Protein AF-A0ABD3R6E8-F1 (afdb_monomer_lite)

pLDDT: mean 78.63, std 17.3, range [40.38, 97.81]

InterPro domains:
  IPR001660 Sterile alpha motif domain [PF07647] (10-67)
  IPR001660 Sterile alpha motif domain [PS50105] (9-63)
  IPR001660 Sterile alpha motif domain [SM00454] (6-72)
  IPR013761 Sterile alpha motif/pointed domain superfamily [G3DSA:1.10.150.50] (10-67)
  IPR013761 Sterile alpha motif/pointed domain superfamily [SSF47769] (4-67)

Radius of gyration: 35.67 Å; chains: 1; bounding box: 71×30×105 Å

Organism: NCBI:txid382380

Sequence (210 aa):
MGFKDFNEYSAEEISLWLIAQGLGEQSSKFLAEGVDGDFLLTLSADDLKNDLGLTSLQAKKLMKNIEFSKTIGASDEKGKEVDKLMREVNELEEKVQVLQHAVKAKDREIAELRNKISGMQVTETRSPAPPQPVPHSPAHAPKPAPTPAPAPMGRRVVGGAARGAAGGAVKGAIVGAILPGMDAADGAAAGAAVGAFGGGVGGLRGGRRR

Structure (mmCIF, N/CA/C/O backbone):
data_AF-A0ABD3R6E8-F1
#
_entry.id   AF-A0ABD3R6E8-F1
#
loop_
_atom_site.group_PDB
_atom_site.id
_atom_site.type_symbol
_atom_site.label_atom_id
_atom_site.label_alt_id
_atom_site.label_comp_id
_atom_site.label_asym_id
_atom_site.label_entity_id
_atom_site.label_seq_id
_atom_site.pdbx_PDB_ins_code
_atom_site.Cartn_x
_atom_site.Cartn_y
_atom_site.Cartn_z
_atom_site.occupancy
_atom_site.B_iso_or_equiv
_atom_site.auth_seq_id
_atom_site.auth_comp_id
_atom_site.auth_asym_id
_atom_site.auth_atom_id
_atom_site.pdbx_PDB_model_num
ATOM 1 N N . MET A 1 1 ? -13.760 6.597 -11.698 1.00 45.75 1 MET A N 1
ATOM 2 C CA . MET A 1 1 ? -12.918 5.515 -12.248 1.00 45.75 1 MET A CA 1
ATOM 3 C C . MET A 1 1 ? -11.940 5.143 -11.157 1.00 45.75 1 MET A C 1
ATOM 5 O O . MET A 1 1 ? -11.299 6.052 -10.648 1.00 45.75 1 MET A O 1
ATOM 9 N N . GLY A 1 2 ? -11.928 3.884 -10.716 1.00 69.06 2 GLY A N 1
ATOM 10 C CA . GLY A 1 2 ? -10.919 3.428 -9.757 1.00 69.06 2 GLY A CA 1
ATOM 11 C C . GLY A 1 2 ? -9.539 3.483 -10.403 1.00 69.06 2 GLY A C 1
ATOM 12 O O . GLY A 1 2 ? -9.431 3.264 -11.612 1.00 69.06 2 GLY A O 1
ATOM 13 N N . PHE A 1 3 ? -8.514 3.824 -9.626 1.00 77.00 3 PHE A N 1
ATOM 14 C CA . PHE A 1 3 ? -7.142 3.657 -10.083 1.00 77.00 3 PHE A CA 1
ATOM 15 C C . PHE A 1 3 ? -6.853 2.161 -10.149 1.00 77.00 3 PHE A C 1
ATOM 17 O O . PHE A 1 3 ? -7.178 1.420 -9.226 1.00 77.00 3 PHE A O 1
ATOM 24 N N . LYS A 1 4 ? -6.325 1.734 -11.290 1.00 87.38 4 LYS A N 1
ATOM 25 C CA . LYS A 1 4 ? -5.884 0.366 -11.514 1.00 87.38 4 LYS A CA 1
ATOM 26 C C . LYS A 1 4 ? -4.611 0.139 -10.698 1.00 87.38 4 LYS A C 1
ATOM 28 O O . LYS A 1 4 ? -3.770 1.041 -10.640 1.00 87.38 4 LYS A O 1
ATOM 33 N N . ASP A 1 5 ? -4.471 -1.020 -10.067 1.00 87.25 5 ASP A N 1
ATOM 34 C CA . ASP A 1 5 ? -3.242 -1.333 -9.340 1.00 87.25 5 ASP A CA 1
ATOM 35 C C . ASP A 1 5 ? -2.095 -1.582 -10.320 1.00 87.25 5 ASP A C 1
ATOM 37 O O . ASP A 1 5 ? -2.290 -2.047 -11.442 1.00 87.25 5 ASP A O 1
ATOM 41 N N . PHE A 1 6 ? -0.873 -1.243 -9.906 1.00 88.00 6 PHE A N 1
ATOM 42 C CA . PHE A 1 6 ? 0.289 -1.247 -10.800 1.00 88.00 6 PHE A CA 1
ATOM 43 C C . PHE A 1 6 ? 0.614 -2.642 -11.369 1.00 88.00 6 PHE A C 1
ATOM 45 O O . PHE A 1 6 ? 1.147 -2.743 -12.468 1.00 88.00 6 PHE A O 1
ATOM 52 N N . ASN A 1 7 ? 0.277 -3.713 -10.644 1.00 92.75 7 ASN A N 1
ATOM 53 C CA . ASN A 1 7 ? 0.426 -5.104 -11.093 1.00 92.75 7 ASN A CA 1
ATOM 54 C C . ASN A 1 7 ? -0.578 -5.497 -12.189 1.00 92.75 7 ASN A C 1
ATOM 56 O O . ASN A 1 7 ? -0.326 -6.437 -12.931 1.00 92.75 7 ASN A O 1
ATOM 60 N N . GLU A 1 8 ? -1.699 -4.791 -12.323 1.00 93.81 8 GLU A N 1
ATOM 61 C CA . GLU A 1 8 ? -2.707 -5.107 -13.335 1.00 93.81 8 GLU A CA 1
ATOM 62 C C . GLU A 1 8 ? -2.394 -4.454 -14.694 1.00 93.81 8 GLU A C 1
ATOM 64 O O . GLU A 1 8 ? -3.113 -4.678 -15.673 1.00 93.81 8 GLU A O 1
ATOM 69 N N . TYR A 1 9 ? -1.369 -3.600 -14.769 1.00 95.94 9 TYR A N 1
ATOM 70 C CA . TYR A 1 9 ? -1.036 -2.860 -15.984 1.00 95.94 9 TYR A CA 1
ATOM 71 C C . TYR A 1 9 ? -0.594 -3.833 -17.079 1.00 95.94 9 TYR A C 1
ATOM 73 O O . TYR A 1 9 ? 0.281 -4.664 -16.879 1.00 95.94 9 TYR A O 1
ATOM 81 N N . SER A 1 10 ? -1.180 -3.711 -18.261 1.00 97.81 10 SER A N 1
ATOM 82 C CA . SER A 1 10 ? -0.743 -4.410 -19.469 1.00 97.81 10 SER A CA 1
ATOM 83 C C . SER A 1 10 ? 0.578 -3.839 -19.995 1.00 97.81 10 SER A C 1
ATOM 85 O O . SER A 1 10 ? 0.968 -2.722 -19.647 1.00 97.81 10 SER A O 1
ATOM 87 N N . ALA A 1 11 ? 1.251 -4.565 -20.892 1.00 97.75 11 ALA A N 1
ATOM 88 C CA . ALA A 1 11 ? 2.491 -4.091 -21.513 1.00 97.75 11 ALA A CA 1
ATOM 89 C C . ALA A 1 11 ? 2.323 -2.745 -22.253 1.00 97.75 11 ALA A C 1
ATOM 91 O O . ALA A 1 11 ? 3.212 -1.891 -22.226 1.00 97.75 11 ALA A O 1
ATOM 92 N N . GLU A 1 12 ? 1.156 -2.505 -22.860 1.00 97.75 12 GLU A N 1
ATOM 93 C CA . GLU A 1 12 ? 0.825 -1.227 -23.504 1.00 97.75 12 GLU A CA 1
ATOM 94 C C . GLU A 1 12 ? 0.711 -0.088 -22.481 1.00 97.75 12 GLU A C 1
ATOM 96 O O . GLU A 1 12 ? 1.298 0.981 -22.675 1.00 97.75 12 GLU A O 1
ATOM 101 N N . GLU A 1 13 ? 0.023 -0.327 -21.360 1.00 97.25 13 GLU A N 1
ATOM 102 C CA . GLU A 1 13 ? -0.111 0.637 -20.259 1.00 97.25 13 GLU A CA 1
ATOM 103 C C . GLU A 1 13 ? 1.247 0.941 -19.609 1.00 97.25 13 GLU A C 1
ATOM 105 O O . GLU A 1 13 ? 1.539 2.102 -19.311 1.00 97.25 13 GLU A O 1
ATOM 110 N N . ILE A 1 14 ? 2.111 -0.069 -19.455 1.00 96.94 14 ILE A N 1
ATOM 111 C CA . ILE A 1 14 ? 3.495 0.114 -19.003 1.00 96.94 14 ILE A CA 1
ATOM 112 C C . ILE A 1 14 ? 4.292 0.959 -19.995 1.00 96.94 14 ILE A C 1
ATOM 114 O O . ILE A 1 14 ? 5.007 1.870 -19.571 1.00 96.94 14 ILE A O 1
ATOM 118 N N . SER A 1 15 ? 4.143 0.735 -21.303 1.00 96.94 15 SER A N 1
ATOM 119 C CA . SER A 1 15 ? 4.818 1.554 -22.316 1.00 96.94 15 SER A CA 1
ATOM 120 C C . SER A 1 15 ? 4.403 3.028 -22.218 1.00 96.94 15 SER A C 1
ATOM 122 O O . SER A 1 15 ? 5.260 3.917 -22.195 1.00 96.94 15 SER A O 1
ATOM 124 N N . LEU A 1 16 ? 3.103 3.296 -22.052 1.00 97.12 16 LEU A N 1
ATOM 125 C CA . LEU A 1 16 ? 2.565 4.647 -21.919 1.00 97.12 16 LEU A CA 1
ATOM 126 C C . LEU A 1 16 ? 3.043 5.307 -20.621 1.00 97.12 16 LEU A C 1
ATOM 128 O O . LEU A 1 16 ? 3.432 6.478 -20.611 1.00 97.12 16 LEU A O 1
ATOM 132 N N . TRP A 1 17 ? 3.071 4.543 -19.530 1.00 95.69 17 TRP A N 1
ATOM 133 C CA . TRP A 1 17 ? 3.604 5.001 -18.256 1.00 95.69 17 TRP A CA 1
ATOM 134 C C . TRP A 1 17 ? 5.100 5.342 -18.355 1.00 95.69 17 TRP A C 1
ATOM 136 O O . TRP A 1 17 ? 5.509 6.408 -17.893 1.00 95.69 17 TRP A O 1
ATOM 146 N N . LEU A 1 18 ? 5.915 4.522 -19.026 1.00 96.38 18 LEU A N 1
ATOM 147 C CA . LEU A 1 18 ? 7.338 4.802 -19.265 1.00 96.38 18 LEU A CA 1
ATOM 148 C C . LEU A 1 18 ? 7.552 6.079 -20.084 1.00 96.38 18 LEU A C 1
ATOM 150 O O . LEU A 1 18 ? 8.427 6.883 -19.745 1.00 96.38 18 LEU A O 1
ATOM 154 N N . ILE A 1 19 ? 6.735 6.305 -21.117 1.00 96.75 19 ILE A N 1
ATOM 155 C CA . ILE A 1 19 ? 6.758 7.546 -21.904 1.00 96.75 19 ILE A CA 1
ATOM 156 C C . ILE A 1 19 ? 6.513 8.753 -20.989 1.00 96.75 19 ILE A C 1
ATOM 158 O O . ILE A 1 19 ? 7.293 9.707 -21.018 1.00 96.75 19 ILE A O 1
ATOM 162 N N . ALA A 1 20 ? 5.509 8.686 -20.110 1.00 95.62 20 ALA A N 1
ATOM 163 C CA . ALA A 1 20 ? 5.216 9.752 -19.149 1.00 95.62 20 ALA A CA 1
ATOM 164 C C . ALA A 1 20 ? 6.362 9.999 -18.144 1.00 95.62 20 ALA A C 1
ATOM 166 O O . ALA A 1 20 ? 6.554 11.125 -17.687 1.00 95.62 20 ALA A O 1
ATOM 167 N N . GLN A 1 21 ? 7.168 8.979 -17.830 1.00 93.19 21 GLN A N 1
ATOM 168 C CA . GLN A 1 21 ? 8.352 9.109 -16.967 1.00 93.19 21 GLN A CA 1
ATOM 169 C C . GLN A 1 21 ? 9.603 9.651 -17.687 1.00 93.19 21 GLN A C 1
ATOM 171 O O . GLN A 1 21 ? 10.660 9.810 -17.055 1.00 93.19 21 GLN A O 1
ATOM 176 N N . GLY A 1 22 ? 9.508 9.946 -18.987 1.00 95.50 22 GLY A N 1
ATOM 177 C CA . GLY A 1 22 ? 10.634 10.367 -19.821 1.00 95.50 22 GLY A CA 1
ATOM 178 C C . GLY A 1 22 ? 11.568 9.216 -20.210 1.00 95.50 22 GLY A C 1
ATOM 179 O O . GLY A 1 22 ? 12.759 9.442 -20.403 1.00 95.50 22 GLY A O 1
ATOM 180 N N . LEU A 1 23 ? 11.047 7.986 -20.275 1.00 96.06 23 LEU A N 1
ATOM 181 C CA . LEU A 1 23 ? 11.745 6.764 -20.708 1.00 96.06 23 LEU A CA 1
ATOM 182 C C . LEU A 1 23 ? 11.143 6.213 -22.015 1.00 96.06 23 LEU A C 1
ATOM 184 O O . LEU A 1 23 ? 11.059 5.004 -22.228 1.00 96.06 23 LEU A O 1
ATOM 188 N N . GLY A 1 24 ? 10.672 7.110 -22.886 1.00 95.00 24 GLY A N 1
ATOM 189 C CA . GLY A 1 24 ? 9.962 6.738 -24.111 1.00 95.00 24 GLY A CA 1
ATOM 190 C C . GLY A 1 24 ? 10.810 5.938 -25.101 1.00 95.00 24 GLY A C 1
ATOM 191 O O . GLY A 1 24 ? 10.287 5.037 -25.746 1.00 95.00 24 GLY A O 1
ATOM 192 N N . GLU A 1 25 ? 12.119 6.185 -25.178 1.00 95.56 25 GLU A N 1
ATOM 193 C CA . GLU A 1 25 ? 13.023 5.456 -26.086 1.00 95.56 25 GLU A CA 1
ATOM 194 C C . GLU A 1 25 ? 13.117 3.961 -25.748 1.00 95.56 25 GLU A C 1
ATOM 196 O O . GLU A 1 25 ? 13.294 3.125 -26.630 1.00 95.56 25 GLU A O 1
ATOM 201 N N . GLN A 1 26 ? 12.978 3.619 -24.467 1.00 94.94 26 GLN A N 1
ATOM 202 C CA . GLN A 1 26 ? 13.060 2.252 -23.962 1.00 94.94 26 GLN A CA 1
ATOM 203 C C . GLN A 1 26 ? 11.689 1.560 -23.975 1.00 94.94 26 GLN A C 1
ATOM 205 O O . GLN A 1 26 ? 11.630 0.334 -23.917 1.00 94.94 26 GLN A O 1
ATOM 210 N N . SER A 1 27 ? 10.590 2.316 -24.102 1.00 95.69 27 SER A N 1
ATOM 211 C CA . SER A 1 27 ? 9.218 1.786 -24.056 1.00 95.69 27 SER A CA 1
ATOM 212 C C . SER A 1 27 ? 8.952 0.707 -25.114 1.00 95.69 27 SER A C 1
ATOM 214 O O . SER A 1 27 ? 8.366 -0.324 -24.793 1.00 95.69 27 SER A O 1
ATOM 216 N N . SER A 1 28 ? 9.472 0.871 -26.337 1.00 96.06 28 SER A N 1
ATOM 217 C CA . SER A 1 28 ? 9.343 -0.123 -27.412 1.00 96.06 28 SER A CA 1
ATOM 218 C C . SER A 1 28 ? 9.976 -1.464 -27.051 1.00 96.06 28 SER A C 1
ATOM 220 O O . SER A 1 28 ? 9.473 -2.507 -27.457 1.00 96.06 28 SER A O 1
ATOM 222 N N . LYS A 1 29 ? 11.069 -1.451 -26.278 1.00 96.38 29 LYS A N 1
ATOM 223 C CA . LYS A 1 29 ? 11.748 -2.673 -25.844 1.00 96.38 29 LYS A CA 1
ATOM 224 C C . LYS A 1 29 ? 10.955 -3.395 -24.757 1.00 96.38 29 LYS A C 1
ATOM 226 O O . LYS A 1 29 ? 10.824 -4.606 -24.822 1.00 96.38 29 LYS A O 1
ATOM 231 N N . PHE A 1 30 ? 10.356 -2.658 -23.822 1.00 96.88 30 PHE A N 1
ATOM 232 C CA . PHE A 1 30 ? 9.452 -3.237 -22.818 1.00 96.88 30 PHE A CA 1
ATOM 233 C C . PHE A 1 30 ? 8.230 -3.864 -23.479 1.00 96.88 30 PHE A C 1
ATOM 235 O O . PHE A 1 30 ? 7.832 -4.961 -23.111 1.00 96.88 30 PHE A O 1
ATOM 242 N N . LEU A 1 31 ? 7.672 -3.196 -24.490 1.00 96.88 31 LEU A N 1
ATOM 243 C CA . LEU A 1 31 ? 6.540 -3.723 -25.240 1.00 96.88 31 LEU A CA 1
ATOM 244 C C . LEU A 1 31 ? 6.916 -4.981 -26.040 1.00 96.88 31 LEU A C 1
ATOM 246 O O . LEU A 1 31 ? 6.158 -5.944 -26.043 1.00 96.88 31 LEU A O 1
ATOM 250 N N . ALA A 1 32 ? 8.088 -4.989 -26.687 1.00 97.00 32 ALA A N 1
ATOM 251 C CA . ALA A 1 32 ? 8.576 -6.136 -27.457 1.00 97.00 32 ALA A CA 1
ATOM 252 C C . ALA A 1 32 ? 8.849 -7.370 -26.583 1.00 97.00 32 ALA A C 1
ATOM 254 O O . ALA A 1 32 ? 8.533 -8.484 -26.989 1.00 97.00 32 ALA A O 1
ATOM 255 N N . GLU A 1 33 ? 9.389 -7.162 -25.382 1.00 96.81 33 GLU A N 1
ATOM 256 C CA . GLU A 1 33 ? 9.620 -8.215 -24.384 1.00 96.81 33 GLU A CA 1
ATOM 257 C C . GLU A 1 33 ? 8.341 -8.588 -23.606 1.00 96.81 33 GLU A C 1
ATOM 259 O O . GLU A 1 33 ? 8.372 -9.461 -22.743 1.00 96.81 33 GLU A O 1
ATOM 264 N N . GLY A 1 34 ? 7.206 -7.935 -23.887 1.00 96.56 34 GLY A N 1
ATOM 265 C CA . GLY A 1 34 ? 5.934 -8.212 -23.219 1.00 96.56 34 GLY A CA 1
ATOM 266 C C . GLY A 1 34 ? 5.937 -7.876 -21.726 1.00 96.56 34 GLY A C 1
ATOM 267 O O . GLY A 1 34 ? 5.250 -8.539 -20.955 1.00 96.56 34 GLY A O 1
ATOM 268 N N . VAL A 1 35 ? 6.709 -6.868 -21.310 1.00 97.62 35 VAL A N 1
ATOM 269 C CA . VAL A 1 35 ? 6.838 -6.472 -19.903 1.00 97.62 35 VAL A CA 1
ATOM 270 C C . VAL A 1 35 ? 5.557 -5.793 -19.431 1.00 97.62 35 VAL A C 1
ATOM 272 O O . VAL A 1 35 ? 5.336 -4.606 -19.682 1.00 97.62 35 VAL A O 1
ATOM 275 N N . ASP A 1 36 ? 4.720 -6.555 -18.737 1.00 97.81 36 ASP A N 1
ATOM 276 C CA . ASP A 1 36 ? 3.532 -6.070 -18.047 1.00 97.81 36 ASP A CA 1
ATOM 277 C C . ASP A 1 36 ? 3.849 -5.592 -16.617 1.00 97.81 36 ASP A C 1
ATOM 279 O O . ASP A 1 36 ? 5.001 -5.562 -16.175 1.00 97.81 36 ASP A O 1
ATOM 283 N N . GLY A 1 37 ? 2.818 -5.127 -15.914 1.00 96.06 37 GLY A N 1
ATOM 284 C CA . GLY A 1 37 ? 2.920 -4.569 -14.575 1.00 96.06 37 GLY A CA 1
ATOM 285 C C . GLY A 1 37 ? 3.444 -5.577 -13.566 1.00 96.06 37 GLY A C 1
ATOM 286 O O . GLY A 1 37 ? 4.371 -5.253 -12.830 1.00 96.06 37 GLY A O 1
ATOM 287 N N . ASP A 1 38 ? 2.904 -6.795 -13.553 1.00 96.25 38 ASP A N 1
ATOM 288 C CA . ASP A 1 38 ? 3.345 -7.848 -12.637 1.00 96.25 38 ASP A CA 1
ATOM 289 C C . ASP A 1 38 ? 4.807 -8.231 -12.891 1.00 96.25 38 ASP A C 1
ATOM 291 O O . ASP A 1 38 ? 5.629 -8.201 -11.971 1.00 96.25 38 ASP A O 1
ATOM 295 N N . PHE A 1 39 ? 5.180 -8.459 -14.154 1.00 96.94 39 PHE A N 1
ATOM 296 C CA . PHE A 1 39 ? 6.553 -8.785 -14.512 1.00 96.94 39 PHE A CA 1
ATOM 297 C C . PHE A 1 39 ? 7.511 -7.652 -14.138 1.00 96.94 39 PHE A C 1
ATOM 299 O O . PHE A 1 39 ? 8.535 -7.898 -13.494 1.00 96.94 39 PHE A O 1
ATOM 306 N N . LEU A 1 40 ? 7.144 -6.397 -14.415 1.00 96.44 40 LEU A N 1
ATOM 307 C CA . LEU A 1 40 ? 7.940 -5.223 -14.055 1.00 96.44 40 LEU A CA 1
ATOM 308 C C . LEU A 1 40 ? 8.223 -5.126 -12.549 1.00 96.44 40 LEU A C 1
ATOM 310 O O . LEU A 1 40 ? 9.287 -4.646 -12.156 1.00 96.44 40 LEU A O 1
ATOM 314 N N . LEU A 1 41 ? 7.302 -5.583 -11.694 1.00 94.75 41 LEU A N 1
ATOM 315 C CA . LEU A 1 41 ? 7.503 -5.588 -10.244 1.00 94.75 41 LEU A CA 1
ATOM 316 C C . LEU A 1 41 ? 8.510 -6.635 -9.763 1.00 94.75 41 LEU A C 1
ATOM 318 O O . LEU A 1 41 ? 9.035 -6.478 -8.655 1.00 94.75 41 LEU A O 1
ATOM 322 N N . THR A 1 42 ? 8.754 -7.678 -10.558 1.00 95.69 42 THR A N 1
ATOM 323 C CA . THR A 1 42 ? 9.712 -8.752 -10.250 1.00 95.69 42 THR A CA 1
ATOM 324 C C . THR A 1 42 ? 11.129 -8.450 -10.730 1.00 95.69 42 THR A C 1
ATOM 326 O O . THR A 1 42 ? 12.080 -9.023 -10.198 1.00 95.69 42 THR A O 1
ATOM 329 N N . LEU A 1 43 ? 11.282 -7.528 -11.687 1.00 96.25 43 LEU A N 1
ATOM 330 C CA . LEU A 1 43 ? 12.575 -7.184 -12.268 1.00 96.25 43 LEU A CA 1
ATOM 331 C C . LEU A 1 43 ? 13.494 -6.499 -11.255 1.00 96.25 43 LEU A C 1
ATOM 333 O O . LEU A 1 43 ? 13.128 -5.546 -10.559 1.00 96.25 43 LEU A O 1
ATOM 337 N N . SER A 1 44 ? 14.740 -6.958 -11.217 1.00 96.44 44 SER A N 1
ATOM 338 C CA . SER A 1 44 ? 15.802 -6.320 -10.459 1.00 96.44 44 SER A CA 1
ATOM 339 C C . SER A 1 44 ? 16.417 -5.152 -11.232 1.00 96.44 44 SER A C 1
ATOM 341 O O . SER A 1 44 ? 16.264 -4.987 -12.445 1.00 96.44 44 SER A O 1
ATOM 343 N N . ALA A 1 45 ? 17.195 -4.329 -10.526 1.00 96.12 45 ALA A N 1
ATOM 344 C CA . ALA A 1 45 ? 17.936 -3.244 -11.160 1.00 96.12 45 ALA A CA 1
ATOM 345 C C . ALA A 1 45 ? 18.965 -3.737 -12.190 1.00 96.12 45 ALA A C 1
ATOM 347 O O . ALA A 1 45 ? 19.398 -2.930 -13.011 1.00 96.12 45 ALA A O 1
ATOM 348 N N . ASP A 1 46 ? 19.390 -4.999 -12.128 1.00 97.00 46 ASP A N 1
ATOM 349 C CA . ASP A 1 46 ? 20.354 -5.561 -13.069 1.00 97.00 46 ASP A CA 1
ATOM 350 C C . ASP A 1 46 ? 19.657 -6.134 -14.306 1.00 97.00 46 ASP A C 1
ATOM 352 O O . ASP A 1 46 ? 20.138 -5.879 -15.406 1.00 97.00 46 ASP A O 1
ATOM 356 N N . ASP A 1 47 ? 18.476 -6.738 -14.165 1.00 97.06 47 ASP A N 1
ATOM 357 C CA . ASP A 1 47 ? 17.646 -7.182 -15.303 1.00 97.06 47 ASP A CA 1
ATOM 358 C C . A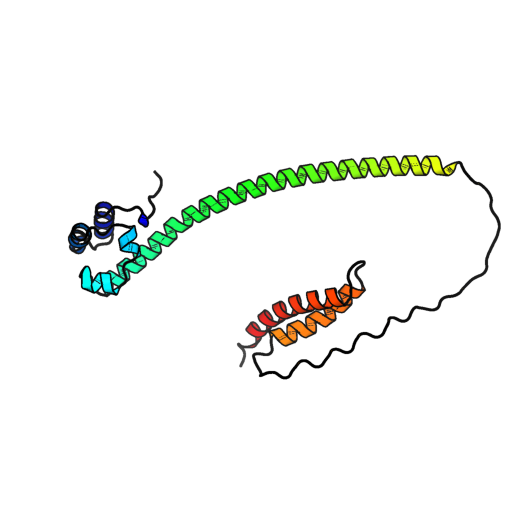SP A 1 47 ? 17.234 -5.980 -16.170 1.00 97.06 47 ASP A C 1
ATOM 360 O O . ASP A 1 47 ? 17.381 -5.970 -17.393 1.00 97.06 47 ASP A O 1
ATOM 364 N N . LEU A 1 48 ? 16.845 -4.874 -15.522 1.00 96.69 48 LEU A N 1
ATOM 365 C CA . LEU A 1 48 ? 16.545 -3.613 -16.208 1.00 96.69 48 LEU A CA 1
ATOM 366 C C . LEU A 1 48 ? 17.728 -3.101 -17.049 1.00 96.69 48 LEU A C 1
ATOM 368 O O . LEU A 1 4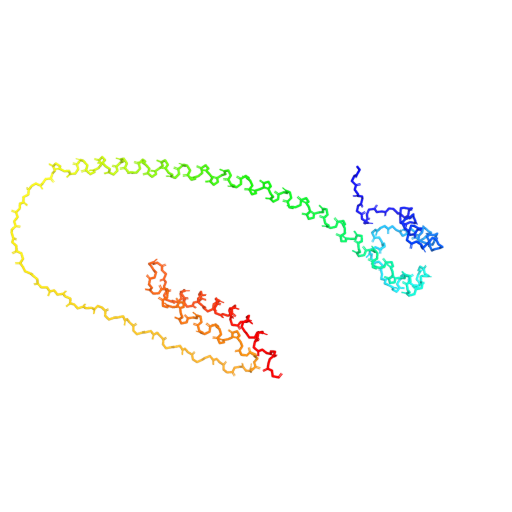8 ? 17.530 -2.504 -18.109 1.00 96.69 48 LEU A O 1
ATOM 372 N N . LYS A 1 49 ? 18.966 -3.304 -16.588 1.00 97.00 49 LYS A N 1
ATOM 373 C CA . LYS A 1 49 ? 20.162 -2.847 -17.309 1.00 97.00 49 LYS A CA 1
ATOM 374 C C . LYS A 1 49 ? 20.566 -3.818 -18.407 1.00 97.00 49 LYS A C 1
ATOM 376 O O . LYS A 1 49 ? 20.788 -3.391 -19.536 1.00 97.00 49 LYS A O 1
ATOM 381 N N . ASN A 1 50 ? 20.696 -5.092 -18.058 1.00 96.56 50 ASN A N 1
ATOM 382 C CA . ASN A 1 50 ? 21.281 -6.111 -18.917 1.00 96.56 50 ASN A CA 1
ATOM 383 C C . ASN A 1 50 ? 20.299 -6.517 -20.014 1.00 96.56 50 ASN A C 1
ATOM 385 O O . ASN A 1 50 ? 20.660 -6.514 -21.191 1.00 96.56 50 ASN A O 1
ATOM 389 N N . ASP A 1 51 ? 19.044 -6.756 -19.643 1.00 95.19 51 ASP A N 1
ATOM 390 C CA . ASP A 1 51 ? 18.049 -7.308 -20.557 1.00 95.19 51 ASP A CA 1
ATOM 391 C C . ASP A 1 51 ? 17.292 -6.185 -21.252 1.00 95.19 51 ASP A C 1
ATOM 393 O O . ASP A 1 51 ? 17.117 -6.205 -22.468 1.00 95.19 51 ASP A O 1
ATOM 397 N N . LEU A 1 52 ? 16.946 -5.123 -20.518 1.00 95.25 52 LEU A N 1
ATOM 398 C CA . LEU A 1 52 ? 16.132 -4.016 -21.034 1.00 95.25 52 LEU A CA 1
ATOM 399 C C . LEU A 1 52 ? 16.948 -2.787 -21.456 1.00 95.25 52 LEU A C 1
ATOM 401 O O . LEU A 1 52 ? 16.409 -1.856 -22.050 1.00 95.25 52 LEU A O 1
ATOM 405 N N . GLY A 1 53 ? 18.273 -2.818 -21.293 1.00 95.00 53 GLY A N 1
ATOM 406 C CA . GLY A 1 53 ? 19.178 -1.795 -21.824 1.00 95.00 53 GLY A CA 1
ATOM 407 C C . GLY A 1 53 ? 19.081 -0.435 -21.130 1.00 95.00 53 GLY A C 1
ATOM 408 O O . GLY A 1 53 ? 19.467 0.575 -21.719 1.00 95.00 53 GLY A O 1
ATOM 409 N N . LEU A 1 54 ? 18.556 -0.371 -19.901 1.00 96.75 54 LEU A N 1
ATOM 410 C CA . LEU A 1 54 ? 18.544 0.874 -19.139 1.00 96.75 54 LEU A CA 1
ATOM 411 C C . LEU A 1 54 ? 19.947 1.223 -18.645 1.00 96.75 54 LEU A C 1
ATOM 413 O O . LEU A 1 54 ? 20.714 0.382 -18.180 1.00 96.75 54 LEU A O 1
ATOM 417 N N . THR A 1 55 ? 20.253 2.517 -18.617 1.00 97.50 55 THR A N 1
ATOM 418 C CA . THR A 1 55 ? 21.405 2.996 -17.848 1.00 97.50 55 THR A CA 1
ATOM 419 C C . THR A 1 55 ? 21.172 2.783 -16.349 1.00 97.50 55 THR A C 1
ATOM 421 O O . THR A 1 55 ? 20.040 2.777 -15.860 1.00 97.50 55 THR A O 1
ATOM 424 N N . SER A 1 56 ? 22.252 2.705 -15.566 1.00 96.44 56 SER A N 1
ATOM 425 C CA . SER A 1 56 ? 22.151 2.564 -14.103 1.00 96.44 56 SER A CA 1
ATOM 426 C C . SER A 1 56 ? 21.333 3.677 -13.435 1.00 96.44 56 SER A C 1
ATOM 428 O O . SER A 1 56 ? 20.710 3.446 -12.398 1.00 96.44 56 SER A O 1
ATOM 430 N N . LEU A 1 57 ? 21.333 4.885 -14.007 1.00 95.69 57 LEU A N 1
ATOM 431 C CA . LEU A 1 57 ? 20.556 6.007 -13.490 1.00 95.69 57 LEU A CA 1
ATOM 432 C C . LEU A 1 57 ? 19.065 5.857 -13.815 1.00 95.69 57 LEU A C 1
ATOM 434 O O . LEU A 1 57 ? 18.233 6.055 -12.931 1.00 95.69 57 LEU A O 1
ATOM 438 N N . GLN A 1 58 ? 18.733 5.465 -15.049 1.00 96.06 58 GLN A N 1
ATOM 439 C CA . GLN A 1 58 ? 17.352 5.204 -15.457 1.00 96.06 58 GLN A CA 1
ATOM 440 C C . GLN A 1 58 ? 16.754 4.043 -14.660 1.00 96.06 58 GLN A C 1
ATOM 442 O O . GLN A 1 58 ? 15.658 4.196 -14.135 1.00 96.06 58 GLN A O 1
ATOM 447 N N . ALA A 1 59 ? 17.490 2.940 -14.481 1.00 96.56 59 ALA A N 1
ATOM 448 C CA . ALA A 1 59 ? 17.034 1.801 -13.683 1.00 96.56 59 ALA A CA 1
ATOM 449 C C . ALA A 1 59 ? 16.732 2.219 -12.233 1.00 96.56 59 ALA A C 1
ATOM 451 O O . ALA A 1 59 ? 15.663 1.930 -11.707 1.00 96.56 59 ALA A O 1
ATOM 452 N N . LYS A 1 60 ? 17.618 3.001 -11.599 1.00 95.94 60 LYS A N 1
ATOM 453 C CA . LYS A 1 60 ? 17.369 3.544 -10.251 1.00 95.94 60 LYS A CA 1
ATOM 454 C C . LYS A 1 60 ? 16.154 4.473 -10.197 1.00 95.94 60 LYS A C 1
ATOM 456 O O . LYS A 1 60 ? 15.399 4.414 -9.229 1.00 95.94 60 LYS A O 1
ATOM 461 N N . LYS A 1 61 ? 15.975 5.346 -11.195 1.00 96.12 61 LYS A N 1
ATOM 462 C CA . LYS A 1 61 ? 14.801 6.230 -11.294 1.00 96.12 61 LYS A CA 1
ATOM 463 C C . LYS A 1 61 ? 13.520 5.403 -11.418 1.00 96.12 61 LYS A C 1
ATOM 465 O O . LYS A 1 61 ? 12.562 5.665 -10.702 1.00 96.12 61 LYS A O 1
ATOM 470 N N . LEU A 1 62 ? 13.540 4.389 -12.280 1.00 95.06 62 LEU A N 1
ATOM 471 C CA . LEU A 1 62 ? 12.417 3.496 -12.521 1.00 95.06 62 LEU A CA 1
ATOM 472 C C . LEU A 1 62 ? 12.013 2.753 -11.244 1.00 95.06 62 LEU A C 1
ATOM 474 O O . LEU A 1 62 ? 10.856 2.831 -10.851 1.00 95.06 62 LEU A O 1
ATOM 478 N N . MET A 1 63 ? 12.973 2.147 -10.538 1.00 94.44 63 MET A N 1
ATOM 479 C CA . MET A 1 63 ? 12.715 1.454 -9.268 1.00 94.44 63 MET A CA 1
ATOM 480 C C . MET A 1 63 ? 12.081 2.374 -8.219 1.00 94.44 63 MET A C 1
ATOM 482 O O . MET A 1 63 ? 11.079 2.013 -7.609 1.00 94.44 63 MET A O 1
ATOM 486 N N . LYS A 1 64 ? 12.591 3.603 -8.062 1.00 94.94 64 LYS A N 1
ATOM 487 C CA . LYS A 1 64 ? 11.994 4.587 -7.143 1.00 94.94 64 LYS A CA 1
ATOM 488 C C . LYS A 1 64 ? 10.569 4.972 -7.535 1.00 94.94 64 LYS A C 1
ATOM 490 O O . LYS A 1 64 ? 9.714 5.130 -6.669 1.00 94.94 64 LYS A O 1
ATOM 495 N N . ASN A 1 65 ? 10.307 5.132 -8.830 1.00 93.19 65 ASN A N 1
ATOM 496 C CA . ASN A 1 65 ? 8.975 5.461 -9.330 1.00 93.19 65 ASN A CA 1
ATOM 497 C C . ASN A 1 65 ? 7.985 4.304 -9.126 1.00 93.19 65 ASN A C 1
ATOM 499 O O . ASN A 1 65 ? 6.824 4.547 -8.793 1.00 93.19 65 ASN A O 1
ATOM 503 N N . ILE A 1 66 ? 8.442 3.060 -9.285 1.00 92.25 66 ILE A N 1
ATOM 504 C CA . ILE A 1 66 ? 7.658 1.855 -8.990 1.00 92.25 66 ILE A CA 1
ATOM 505 C C . ILE A 1 66 ? 7.328 1.801 -7.492 1.00 92.25 66 ILE A C 1
ATOM 507 O O . ILE A 1 66 ? 6.166 1.645 -7.129 1.00 92.25 66 ILE A O 1
ATOM 511 N N . GLU A 1 67 ? 8.314 1.989 -6.610 1.00 89.69 67 GLU A N 1
ATOM 512 C CA . GLU A 1 67 ? 8.108 2.026 -5.151 1.00 89.69 67 GLU A CA 1
ATOM 513 C C . GLU A 1 67 ? 7.124 3.126 -4.728 1.00 89.69 67 GLU A C 1
ATOM 515 O O . GLU A 1 67 ? 6.240 2.901 -3.894 1.00 89.69 67 GLU A O 1
ATOM 520 N N . PHE A 1 68 ? 7.234 4.309 -5.334 1.00 89.38 68 PHE A N 1
ATOM 521 C CA . PHE A 1 68 ? 6.297 5.404 -5.109 1.00 89.38 68 PHE A CA 1
ATOM 522 C C . PHE A 1 68 ? 4.875 5.027 -5.544 1.00 89.38 68 PHE A C 1
ATOM 524 O O . PHE A 1 68 ? 3.930 5.215 -4.778 1.00 89.38 68 PHE A O 1
ATOM 531 N N . SER A 1 69 ? 4.728 4.419 -6.724 1.00 85.75 69 SER A N 1
ATOM 532 C CA . SER A 1 69 ? 3.427 3.978 -7.247 1.00 85.75 69 SER A CA 1
ATOM 533 C C . SER A 1 69 ? 2.797 2.895 -6.361 1.00 85.75 69 SER A C 1
ATOM 535 O O . SER A 1 69 ? 1.614 2.987 -6.039 1.00 85.75 69 SER A O 1
ATOM 537 N N . LYS A 1 70 ? 3.595 1.938 -5.859 1.00 84.50 70 LYS A N 1
ATOM 538 C CA . LYS A 1 70 ? 3.153 0.941 -4.863 1.00 84.50 70 LYS A CA 1
ATOM 539 C C . LYS A 1 70 ? 2.658 1.590 -3.576 1.00 84.50 70 LYS A C 1
ATOM 541 O O . LYS A 1 70 ? 1.664 1.158 -3.008 1.00 84.50 70 LYS A O 1
ATOM 546 N N . THR A 1 71 ? 3.350 2.626 -3.108 1.00 82.69 71 THR A N 1
ATOM 547 C CA . THR A 1 71 ? 2.976 3.322 -1.869 1.00 82.69 71 THR A CA 1
ATOM 548 C C . THR A 1 71 ? 1.630 4.035 -2.013 1.0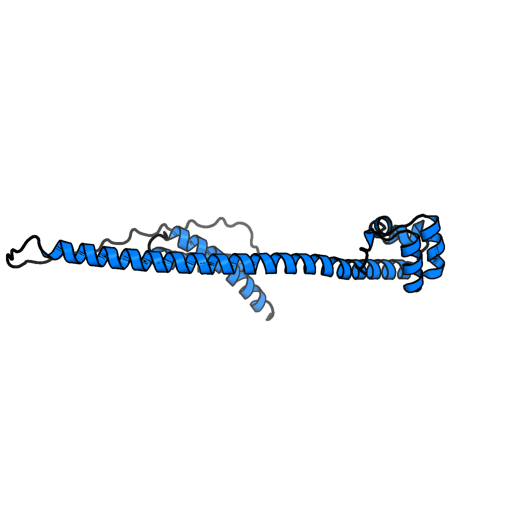0 82.69 71 THR A C 1
ATOM 550 O O . THR A 1 71 ? 0.840 4.045 -1.068 1.00 82.69 71 THR A O 1
ATOM 553 N N . ILE A 1 72 ? 1.346 4.596 -3.193 1.00 80.06 72 ILE A N 1
ATOM 554 C CA . ILE A 1 72 ? 0.052 5.224 -3.486 1.00 80.06 72 ILE A CA 1
ATOM 555 C C . ILE A 1 72 ? -1.056 4.167 -3.540 1.00 80.06 72 ILE A C 1
ATOM 557 O O . ILE A 1 72 ? -2.045 4.322 -2.830 1.00 8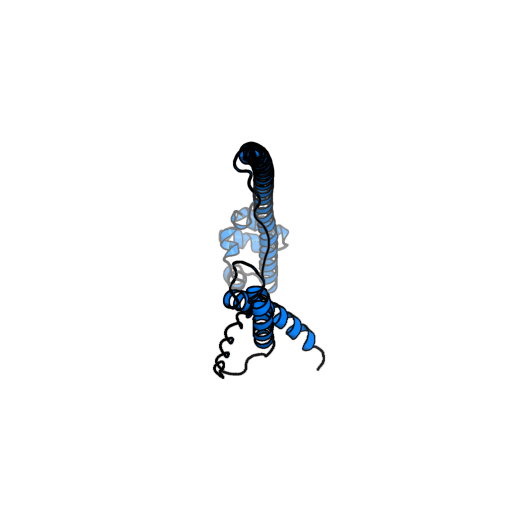0.06 72 ILE A O 1
ATOM 561 N N . GLY A 1 73 ? -0.871 3.074 -4.289 1.00 71.38 73 GLY A N 1
ATOM 562 C CA . GLY A 1 73 ? -1.871 1.997 -4.383 1.00 71.38 73 GLY A CA 1
ATOM 563 C C . GLY A 1 73 ? -2.166 1.333 -3.032 1.00 71.38 73 GLY A C 1
ATOM 564 O O . GLY A 1 73 ? -3.317 1.206 -2.622 1.00 71.38 73 GLY A O 1
ATOM 565 N N . ALA A 1 74 ? -1.126 1.045 -2.244 1.00 69.50 74 ALA A N 1
ATOM 566 C CA . ALA A 1 74 ? -1.277 0.485 -0.899 1.00 69.50 74 ALA A CA 1
ATOM 567 C C . ALA A 1 74 ? -1.980 1.433 0.092 1.00 69.50 74 ALA A C 1
ATOM 569 O O . ALA A 1 74 ? -2.480 0.991 1.129 1.00 69.50 74 ALA A O 1
ATOM 570 N N . SER A 1 75 ? -2.006 2.741 -0.180 1.00 62.91 75 SER A N 1
ATOM 571 C CA . SER A 1 75 ? -2.748 3.691 0.653 1.00 62.91 75 SER A CA 1
ATOM 572 C C . SER A 1 75 ? -4.260 3.573 0.442 1.00 62.91 75 SER A C 1
ATOM 574 O O . SER A 1 75 ? -5.005 3.757 1.402 1.00 62.91 75 SER A O 1
ATOM 576 N N . ASP A 1 76 ? -4.710 3.196 -0.758 1.00 68.69 76 ASP A N 1
ATOM 577 C CA . ASP A 1 76 ? -6.129 2.958 -1.051 1.00 68.69 76 ASP A CA 1
ATOM 578 C C . ASP A 1 76 ? -6.636 1.661 -0.401 1.00 68.69 76 ASP A C 1
ATOM 580 O O . ASP A 1 76 ? -7.737 1.634 0.154 1.00 68.69 76 ASP A O 1
ATOM 584 N N . GLU A 1 77 ? -5.827 0.594 -0.382 1.00 66.81 77 GLU A N 1
ATOM 585 C CA . GLU A 1 77 ? -6.162 -0.622 0.377 1.00 66.81 77 GLU A CA 1
ATOM 586 C C . GLU A 1 77 ? -6.270 -0.344 1.878 1.00 66.81 77 GLU A C 1
ATOM 588 O O . GLU A 1 77 ? -7.259 -0.718 2.513 1.00 66.81 77 GLU A O 1
ATOM 593 N N . LYS A 1 78 ? -5.301 0.391 2.438 1.00 69.31 78 LYS A N 1
ATOM 594 C CA . LYS A 1 78 ? -5.373 0.834 3.836 1.00 69.31 78 LYS A CA 1
ATOM 595 C C . LYS A 1 78 ? -6.598 1.708 4.093 1.00 69.31 78 LYS A C 1
ATOM 597 O O . LYS A 1 78 ? -7.192 1.592 5.159 1.00 69.31 78 LYS A O 1
ATOM 602 N N . GLY A 1 79 ? -7.002 2.544 3.137 1.00 70.69 79 GLY A N 1
ATOM 603 C CA . GLY A 1 79 ? -8.233 3.332 3.217 1.00 70.69 79 GLY A CA 1
ATOM 604 C C . GLY A 1 79 ? -9.479 2.454 3.355 1.00 70.69 79 GLY A C 1
ATOM 605 O O . GLY A 1 79 ? -10.261 2.638 4.284 1.00 70.69 79 GLY A O 1
ATOM 606 N N . LYS A 1 80 ? -9.616 1.432 2.500 1.00 77.56 80 LYS A N 1
ATOM 607 C CA . LYS A 1 80 ? -10.729 0.466 2.569 1.00 77.56 80 LYS A CA 1
ATOM 608 C C . LYS A 1 80 ? -10.753 -0.305 3.891 1.00 77.56 80 LYS A C 1
ATOM 610 O O . LYS A 1 80 ? -11.828 -0.562 4.435 1.00 77.56 80 LYS A O 1
ATOM 615 N N . GLU A 1 81 ? -9.588 -0.682 4.414 1.00 79.75 81 GLU A N 1
ATOM 616 C CA . GLU A 1 81 ? -9.493 -1.380 5.697 1.00 79.75 81 GLU A CA 1
ATOM 617 C C . GLU A 1 81 ? -9.854 -0.468 6.876 1.00 79.75 81 GLU A C 1
ATOM 619 O O . GLU A 1 81 ? -10.595 -0.885 7.766 1.00 79.75 81 GLU A O 1
ATOM 624 N N . VAL A 1 82 ? -9.433 0.800 6.846 1.00 76.00 82 VAL A N 1
ATOM 625 C CA . VAL A 1 82 ? -9.855 1.817 7.821 1.00 76.00 82 VAL A CA 1
ATOM 626 C C . VAL A 1 82 ? -11.369 2.023 7.775 1.00 76.00 82 VAL A C 1
ATOM 628 O O . VAL A 1 82 ? -12.002 2.016 8.829 1.00 76.00 82 VAL A O 1
ATOM 631 N N . ASP A 1 83 ? -11.974 2.117 6.589 1.00 78.56 83 ASP A N 1
ATOM 632 C CA . ASP A 1 83 ? -13.429 2.250 6.445 1.00 78.56 83 ASP A CA 1
ATOM 633 C C . ASP A 1 83 ? -14.181 1.032 7.001 1.00 78.56 83 ASP A C 1
ATOM 635 O O . ASP A 1 83 ? -15.219 1.175 7.655 1.00 78.56 83 ASP A O 1
ATOM 639 N N . LYS A 1 84 ? -13.661 -0.181 6.773 1.00 90.00 84 LYS A N 1
ATOM 640 C CA . LYS A 1 84 ? -14.224 -1.419 7.334 1.00 90.00 84 LYS A CA 1
ATOM 641 C C . LYS A 1 84 ? -14.134 -1.427 8.859 1.00 90.00 84 LYS A C 1
ATOM 643 O O . LYS A 1 84 ? -15.141 -1.672 9.520 1.00 90.00 84 LYS A O 1
ATOM 648 N N . LEU A 1 85 ? -12.961 -1.121 9.410 1.00 89.50 85 LEU A N 1
ATOM 649 C CA . LEU A 1 85 ? -12.745 -1.042 10.855 1.00 89.50 85 LEU A CA 1
ATOM 650 C C . LEU A 1 85 ? -13.633 0.029 11.496 1.00 89.50 85 LEU A C 1
ATOM 652 O O . LEU A 1 85 ? -14.193 -0.196 12.562 1.00 89.50 85 LEU A O 1
ATOM 656 N N . MET A 1 86 ? -13.828 1.166 10.830 1.00 87.75 86 MET A N 1
ATOM 657 C CA . MET A 1 86 ? -14.688 2.240 11.323 1.00 87.75 86 MET A CA 1
ATOM 658 C C . MET A 1 86 ? -16.162 1.813 11.400 1.00 87.75 86 MET A C 1
ATOM 660 O O . MET A 1 86 ? -16.854 2.166 12.354 1.00 87.75 86 MET A O 1
ATOM 664 N N . ARG A 1 87 ? -16.646 0.995 10.452 1.00 91.50 87 ARG A N 1
ATOM 665 C CA . ARG A 1 87 ? -17.991 0.392 10.533 1.00 91.50 87 ARG A CA 1
ATOM 666 C C . ARG A 1 87 ? -18.110 -0.596 11.690 1.00 91.50 87 ARG A C 1
ATOM 668 O O . ARG A 1 87 ? -19.104 -0.556 12.408 1.00 91.50 87 ARG A O 1
ATOM 675 N N . GLU A 1 88 ? -17.105 -1.448 11.882 1.00 92.88 88 GLU A N 1
ATOM 676 C CA . GLU A 1 88 ? -17.083 -2.408 12.993 1.00 92.88 88 GLU A CA 1
ATOM 677 C C . GLU A 1 88 ? -17.054 -1.703 14.356 1.00 92.88 88 GLU A C 1
ATOM 679 O O . GLU A 1 88 ? -17.759 -2.122 15.273 1.00 92.88 88 GLU A O 1
ATOM 684 N N . VAL A 1 89 ? -16.300 -0.605 14.489 1.00 93.12 89 VAL A N 1
ATOM 685 C CA . VAL A 1 89 ? -16.284 0.221 15.707 1.00 93.12 89 VAL A CA 1
ATOM 686 C C . VAL A 1 89 ? -17.671 0.788 15.998 1.00 93.12 89 VAL A C 1
ATOM 688 O O . VAL A 1 89 ? -18.150 0.629 17.117 1.00 93.12 89 VAL A O 1
ATOM 691 N N . ASN A 1 90 ? -18.350 1.365 15.003 1.00 91.69 90 ASN A N 1
ATOM 692 C CA . ASN A 1 90 ? -19.701 1.899 15.195 1.00 91.69 90 ASN A CA 1
ATOM 693 C C . ASN A 1 90 ? -20.700 0.807 15.626 1.00 91.69 90 ASN A C 1
ATOM 695 O O . ASN A 1 90 ? -21.482 1.011 16.552 1.00 91.69 90 ASN A O 1
ATOM 699 N N . GLU A 1 91 ? -20.649 -0.379 15.009 1.00 95.19 91 GLU A N 1
ATOM 700 C CA . GLU A 1 91 ? -21.513 -1.507 15.389 1.00 95.19 91 GLU A CA 1
ATOM 701 C C . GLU A 1 91 ? -21.223 -1.998 16.821 1.00 95.19 91 GLU A C 1
ATOM 703 O O . GLU A 1 91 ? -22.134 -2.331 17.587 1.00 95.19 91 GLU A O 1
ATOM 708 N N . LEU A 1 92 ? -19.946 -2.047 17.207 1.00 93.50 92 LEU A N 1
ATOM 709 C CA . LEU A 1 92 ? -19.539 -2.407 18.563 1.00 93.50 92 LEU A CA 1
ATOM 710 C C . LEU A 1 92 ? -19.998 -1.364 19.586 1.00 93.50 92 LEU A C 1
ATOM 712 O O . LEU A 1 92 ? -20.475 -1.745 20.655 1.00 93.50 92 LEU A O 1
ATOM 716 N N . GLU A 1 93 ? -19.902 -0.074 19.270 1.00 92.12 93 GLU A N 1
ATOM 717 C CA . GLU A 1 93 ? -20.387 1.005 20.132 1.00 92.12 93 GLU A CA 1
ATOM 718 C C . GLU A 1 93 ? -21.898 0.904 20.381 1.00 92.12 93 GLU A C 1
ATOM 720 O O . GLU A 1 93 ? -22.334 0.996 21.533 1.00 92.12 93 GLU A O 1
ATOM 725 N N . GLU A 1 94 ? -22.697 0.619 19.348 1.00 94.44 94 GLU A N 1
ATOM 726 C CA . GLU A 1 94 ? -24.138 0.375 19.498 1.00 94.44 94 GLU A CA 1
ATOM 727 C C . GLU A 1 94 ? -24.420 -0.823 20.419 1.00 94.44 94 GLU A C 1
ATOM 729 O O . GLU A 1 94 ? -25.228 -0.728 21.350 1.00 94.44 94 GLU A O 1
ATOM 734 N N . LYS A 1 95 ? -23.709 -1.944 20.233 1.00 94.50 95 LYS A N 1
ATOM 735 C CA . LYS A 1 95 ? -23.849 -3.127 21.102 1.00 94.50 95 LYS A CA 1
ATOM 736 C C . LYS A 1 95 ? -23.482 -2.819 22.552 1.00 94.50 95 LYS A C 1
ATOM 738 O O . LYS A 1 95 ? -24.179 -3.264 23.467 1.00 94.50 95 LYS A O 1
ATOM 743 N N . VAL A 1 96 ? -22.419 -2.047 22.779 1.00 95.06 96 VAL A N 1
ATOM 744 C CA . VAL A 1 96 ? -22.010 -1.622 24.124 1.00 95.06 96 VAL A CA 1
ATOM 745 C C . VAL A 1 96 ? -23.094 -0.761 24.771 1.00 95.06 96 VAL A C 1
ATOM 747 O O . VAL A 1 96 ? -23.422 -0.994 25.936 1.00 95.06 96 VAL A O 1
ATOM 750 N N . GLN A 1 97 ? -23.705 0.175 24.039 1.00 94.00 97 GLN A N 1
ATOM 751 C CA . GLN A 1 97 ? -24.805 0.988 24.569 1.00 94.00 97 GLN A CA 1
ATOM 752 C C . GLN A 1 97 ? -26.018 0.136 24.967 1.00 94.00 97 GLN A C 1
ATOM 754 O O . GLN A 1 97 ? -26.559 0.310 26.065 1.00 94.00 97 GLN A O 1
ATOM 759 N N . VAL A 1 98 ? -26.420 -0.820 24.124 1.00 94.50 98 VAL A N 1
ATOM 760 C CA . VAL A 1 98 ? -27.544 -1.727 24.417 1.00 94.50 98 VAL A CA 1
ATOM 761 C C . VAL A 1 98 ? -27.256 -2.572 25.659 1.00 94.50 98 VAL A C 1
ATOM 763 O O . VAL A 1 98 ? -28.092 -2.652 26.563 1.00 94.50 98 VAL A O 1
ATOM 766 N N . LEU A 1 99 ? -26.062 -3.163 25.749 1.00 94.31 99 LEU A N 1
ATOM 767 C CA . LEU A 1 99 ? -25.668 -3.971 26.904 1.00 94.31 99 LEU A CA 1
ATOM 768 C C . LEU A 1 99 ? -25.607 -3.140 28.188 1.00 94.31 99 LEU A C 1
ATOM 770 O O . LEU A 1 99 ? -26.098 -3.585 29.224 1.00 94.31 99 LEU A O 1
ATOM 774 N N . GLN A 1 100 ? -25.085 -1.914 28.137 1.00 92.44 100 GLN A N 1
ATOM 775 C CA . GLN A 1 100 ? -25.092 -1.012 29.291 1.00 92.44 100 GLN A CA 1
ATOM 776 C C . GLN A 1 100 ? -26.512 -0.678 29.760 1.00 92.44 100 GLN A C 1
ATOM 778 O O . GLN A 1 100 ? -26.765 -0.632 30.966 1.00 92.44 100 GLN A O 1
ATOM 783 N N . HIS A 1 101 ? -27.449 -0.456 28.835 1.00 92.19 101 HIS A N 1
ATOM 784 C CA . HIS A 1 101 ? -28.855 -0.251 29.181 1.00 92.19 101 HIS A CA 1
ATOM 785 C C . HIS A 1 101 ? -29.473 -1.493 29.834 1.00 92.19 101 HIS A C 1
ATOM 787 O O . HIS A 1 101 ? -30.166 -1.364 30.845 1.00 92.19 101 HIS A O 1
ATOM 793 N N . ALA A 1 102 ? -29.185 -2.686 29.310 1.00 92.62 102 ALA A N 1
ATOM 794 C CA . ALA A 1 102 ? -29.671 -3.945 29.867 1.00 92.62 102 ALA A CA 1
ATOM 795 C C . ALA A 1 102 ? -29.119 -4.209 31.278 1.00 92.62 102 ALA A C 1
ATOM 797 O O . ALA A 1 102 ? -29.883 -4.564 32.176 1.00 92.62 102 ALA A O 1
ATOM 798 N N . VAL A 1 103 ? -27.823 -3.969 31.502 1.00 94.31 103 VAL A N 1
ATOM 799 C CA . VAL A 1 103 ? -27.195 -4.089 32.829 1.00 94.31 103 VAL A CA 1
ATOM 800 C C . VAL A 1 103 ? -27.835 -3.115 33.815 1.00 94.31 103 VAL A C 1
ATOM 802 O O . VAL A 1 103 ? -28.288 -3.537 34.873 1.00 94.31 103 VAL A O 1
ATOM 805 N N . LYS A 1 104 ? -28.000 -1.838 33.443 1.00 93.25 104 LYS A N 1
ATOM 806 C CA . LYS A 1 104 ? -28.673 -0.844 34.300 1.00 93.25 104 LYS A CA 1
ATOM 807 C C . LYS A 1 104 ? -30.115 -1.231 34.637 1.00 93.25 104 LYS A C 1
ATOM 809 O O . LYS A 1 104 ? -30.570 -0.978 35.750 1.00 93.25 104 LYS A O 1
ATOM 814 N N . ALA A 1 105 ? -30.850 -1.807 33.687 1.00 93.44 105 ALA A N 1
ATOM 815 C CA . ALA A 1 105 ? -32.203 -2.297 33.935 1.00 93.44 105 ALA A CA 1
ATOM 816 C C . ALA A 1 105 ? -32.197 -3.463 34.936 1.00 93.44 105 ALA A C 1
ATOM 818 O O . ALA A 1 105 ? -32.994 -3.473 35.873 1.00 93.44 105 ALA A O 1
ATOM 819 N N . LYS A 1 106 ? -31.252 -4.397 34.784 1.00 91.56 106 LYS A N 1
ATOM 820 C CA . LYS A 1 106 ? -31.072 -5.527 35.700 1.00 91.56 106 LYS A CA 1
ATOM 821 C C . LYS A 1 106 ? -30.637 -5.092 37.099 1.00 91.56 106 LYS A C 1
ATOM 823 O O . LYS A 1 106 ? -31.166 -5.610 38.076 1.00 91.56 106 LYS A O 1
ATOM 828 N N . ASP A 1 107 ? -29.762 -4.098 37.219 1.00 93.25 107 ASP A N 1
ATOM 829 C CA . ASP A 1 107 ? -29.350 -3.553 38.517 1.00 93.25 107 ASP A CA 1
ATOM 830 C C . ASP A 1 107 ? -30.523 -2.913 39.273 1.00 93.25 107 ASP A C 1
ATOM 832 O O . ASP A 1 107 ? -30.651 -3.086 40.488 1.00 93.25 107 ASP A O 1
ATOM 836 N N . ARG A 1 108 ? -31.425 -2.217 38.563 1.00 92.75 108 ARG A N 1
ATOM 837 C CA . ARG A 1 108 ? -32.668 -1.688 39.152 1.00 92.75 108 ARG A CA 1
ATOM 838 C C . ARG A 1 108 ? -33.579 -2.809 39.645 1.00 92.75 108 ARG A C 1
ATOM 840 O O . ARG A 1 108 ? -34.059 -2.739 40.772 1.00 92.75 108 ARG A O 1
ATOM 847 N N . GLU A 1 109 ? -33.763 -3.854 38.840 1.00 93.25 109 GLU A N 1
ATOM 848 C CA . GLU A 1 109 ? -34.559 -5.032 39.205 1.00 93.25 109 GLU A CA 1
ATOM 849 C C . GLU A 1 109 ? -33.998 -5.713 40.469 1.00 93.25 109 GLU A C 1
ATOM 851 O O . GLU A 1 109 ? -34.738 -6.012 41.406 1.00 93.25 109 GLU A O 1
ATOM 856 N N . ILE A 1 110 ? -32.673 -5.876 40.558 1.00 93.69 110 ILE A N 1
ATOM 857 C CA . ILE A 1 110 ? -32.006 -6.419 41.750 1.00 93.69 110 ILE A CA 1
ATOM 858 C C . ILE A 1 110 ? -32.227 -5.517 42.969 1.00 93.69 110 ILE A C 1
ATOM 860 O O . ILE A 1 110 ? -32.493 -6.026 44.060 1.00 93.69 110 ILE A O 1
ATOM 864 N N . ALA A 1 111 ? -32.121 -4.195 42.817 1.00 91.06 111 ALA A N 1
ATOM 865 C CA . ALA A 1 111 ? -32.346 -3.255 43.913 1.00 91.06 111 ALA A CA 1
ATOM 866 C C . ALA A 1 111 ? -33.792 -3.318 44.437 1.00 91.06 111 ALA A C 1
ATOM 868 O O . ALA A 1 111 ? -34.010 -3.370 45.648 1.00 91.06 111 ALA A O 1
ATOM 869 N N . GLU A 1 112 ? -34.780 -3.385 43.542 1.00 92.00 112 GLU A N 1
ATOM 870 C CA . GLU A 1 112 ? -36.190 -3.556 43.908 1.00 92.00 112 GLU A CA 1
ATOM 871 C C . GLU A 1 112 ? -36.442 -4.882 44.632 1.00 92.00 112 GLU A C 1
ATOM 873 O O . GLU A 1 112 ? -37.121 -4.909 45.663 1.00 92.00 112 GLU A O 1
ATOM 878 N N . LEU A 1 113 ? -35.865 -5.981 44.137 1.00 90.88 113 LEU A N 1
ATOM 879 C CA . LEU A 1 113 ? -35.966 -7.290 44.783 1.00 90.88 113 LEU A CA 1
ATOM 880 C C . LEU A 1 113 ? -35.303 -7.292 46.167 1.00 90.88 113 LEU A C 1
ATOM 882 O O . LEU A 1 113 ? -35.891 -7.805 47.117 1.00 90.88 113 LEU A O 1
ATOM 886 N N . ARG A 1 114 ? -34.127 -6.669 46.322 1.00 87.69 114 ARG A N 1
ATOM 887 C CA . ARG A 1 114 ? -33.463 -6.517 47.629 1.00 87.69 114 ARG A CA 1
ATOM 888 C C . ARG A 1 114 ? -34.311 -5.717 48.614 1.00 87.69 114 ARG A C 1
ATOM 890 O O . ARG A 1 114 ? -34.425 -6.126 49.767 1.00 87.69 114 ARG A O 1
ATOM 897 N N . ASN A 1 115 ? -34.946 -4.633 48.168 1.00 89.75 115 ASN A N 1
ATOM 898 C CA . ASN A 1 115 ? -35.857 -3.851 49.005 1.00 89.75 115 ASN A CA 1
ATOM 899 C C . ASN A 1 115 ? -37.074 -4.677 49.450 1.00 89.75 115 ASN A C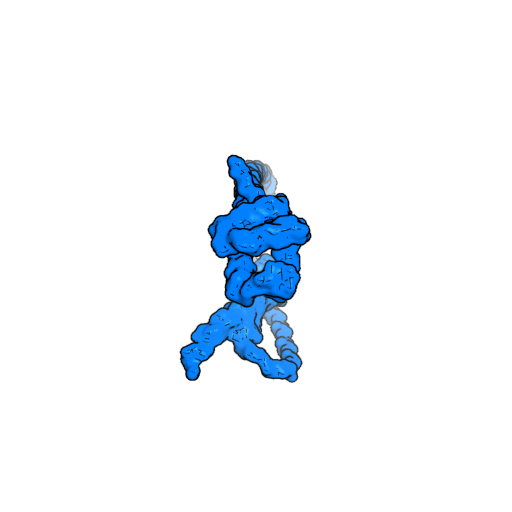 1
ATOM 901 O O . ASN A 1 115 ? -37.436 -4.641 50.625 1.00 89.75 115 ASN A O 1
ATOM 905 N N . LYS A 1 116 ? -37.669 -5.476 48.550 1.00 89.00 116 LYS A N 1
ATOM 906 C CA . LYS A 1 116 ? -38.768 -6.396 48.897 1.00 89.00 116 LYS A CA 1
ATOM 907 C C . LYS A 1 116 ? -38.337 -7.448 49.922 1.00 89.00 116 LYS A C 1
ATOM 909 O O . LYS A 1 116 ? -39.039 -7.645 50.908 1.00 89.00 116 LYS A O 1
ATOM 914 N N . ILE A 1 117 ? -37.175 -8.077 49.728 1.00 86.00 117 ILE A N 1
ATOM 915 C CA . ILE A 1 117 ? -36.631 -9.071 50.670 1.00 86.00 117 ILE A CA 1
ATOM 916 C C . ILE A 1 117 ? -36.383 -8.435 52.043 1.00 86.00 117 ILE A C 1
ATOM 918 O O . ILE A 1 117 ? -36.792 -8.992 53.060 1.00 86.00 117 ILE A O 1
ATOM 922 N N . SER A 1 118 ? -35.766 -7.251 52.081 1.00 83.38 118 SER A N 1
ATOM 923 C CA . SER A 1 118 ? -35.502 -6.539 53.333 1.00 83.38 118 SER A CA 1
ATOM 924 C C . SER A 1 118 ? -36.797 -6.152 54.054 1.00 83.38 118 SER A C 1
ATOM 926 O O . SER A 1 118 ? -36.872 -6.300 55.269 1.00 83.38 118 SER A O 1
ATOM 928 N N . GLY A 1 119 ? -37.840 -5.744 53.322 1.00 75.19 119 GLY A N 1
ATOM 929 C CA . GLY A 1 119 ? -39.161 -5.468 53.893 1.00 75.19 119 GLY A CA 1
ATOM 930 C C . GLY A 1 119 ? -39.854 -6.705 54.478 1.00 75.19 119 GLY A C 1
ATOM 931 O O . GLY A 1 119 ? -40.550 -6.592 55.484 1.00 75.19 119 GLY A O 1
ATOM 932 N N . MET A 1 120 ? -39.636 -7.891 53.901 1.00 73.31 120 MET A N 1
ATOM 933 C CA . MET A 1 120 ? -40.193 -9.148 54.422 1.00 73.31 120 MET A CA 1
ATOM 934 C C . MET A 1 120 ? -39.429 -9.668 55.654 1.00 73.31 120 MET A C 1
ATOM 936 O O . MET A 1 120 ? -40.047 -10.238 56.548 1.00 73.31 120 MET A O 1
ATOM 940 N N . GLN A 1 121 ? -38.119 -9.418 55.768 1.00 58.53 121 GLN A N 1
ATOM 941 C CA . GLN A 1 121 ? -37.299 -9.875 56.905 1.00 58.53 121 GLN A CA 1
ATOM 942 C C . GLN A 1 121 ? -37.538 -9.121 58.231 1.00 58.53 121 GLN A C 1
ATOM 944 O O . GLN A 1 121 ? -37.094 -9.585 59.275 1.00 58.53 121 GLN A O 1
ATOM 949 N N . VAL A 1 122 ? -38.261 -7.994 58.244 1.00 55.47 122 VAL A N 1
ATOM 950 C CA . VAL A 1 122 ? -38.470 -7.178 59.464 1.00 55.47 122 VAL A CA 1
ATOM 951 C C . VAL A 1 122 ? -39.572 -7.727 60.396 1.00 55.47 122 VAL A C 1
ATOM 953 O O . VAL A 1 122 ? -39.756 -7.213 61.497 1.00 55.47 122 VAL A O 1
ATOM 956 N N . THR A 1 123 ? -40.285 -8.799 60.030 1.00 51.97 123 THR A N 1
ATOM 957 C CA . THR A 1 123 ? -41.404 -9.322 60.850 1.00 51.97 123 THR A CA 1
ATOM 958 C C . THR A 1 123 ? -41.105 -10.556 61.699 1.00 51.97 123 THR A C 1
ATOM 960 O O . THR A 1 123 ? -41.957 -10.931 62.503 1.00 51.97 123 THR A O 1
ATOM 963 N N . GLU A 1 124 ? -39.906 -11.142 61.639 1.00 51.62 124 GLU A N 1
ATOM 964 C CA . GLU A 1 124 ? -39.603 -12.347 62.418 1.00 51.62 124 GLU A CA 1
ATOM 965 C C . GLU A 1 124 ? -38.400 -12.151 63.357 1.00 51.62 124 GLU A C 1
ATOM 967 O O . GLU A 1 124 ? -37.262 -11.968 62.937 1.00 51.62 124 GLU A O 1
ATOM 972 N N . THR A 1 125 ? -38.699 -12.232 64.660 1.00 41.94 125 THR A N 1
ATOM 973 C CA . THR A 1 125 ? -37.820 -12.313 65.849 1.00 41.94 125 THR A CA 1
ATOM 974 C C . THR A 1 125 ? -37.362 -11.016 66.539 1.00 41.94 125 THR A C 1
ATOM 976 O O . THR A 1 125 ? -36.279 -10.470 66.357 1.00 41.94 125 THR A O 1
ATOM 979 N N . ARG A 1 126 ? -38.204 -10.606 67.496 1.00 48.44 126 ARG A N 1
ATOM 980 C CA . ARG A 1 126 ? -37.860 -9.846 68.704 1.00 48.44 126 ARG A CA 1
ATOM 981 C C . ARG A 1 126 ? -37.267 -10.801 69.753 1.00 48.44 126 ARG A C 1
ATOM 983 O O . ARG A 1 126 ? -37.954 -11.744 70.127 1.00 48.44 126 ARG A O 1
ATOM 990 N N . SER A 1 127 ? -36.080 -10.510 70.296 1.00 40.53 127 SER A N 1
ATOM 991 C CA . SER A 1 127 ? -35.812 -10.576 71.750 1.00 40.53 127 SER A CA 1
ATOM 992 C C . SER A 1 127 ? -34.432 -9.990 72.111 1.00 40.53 127 SER A C 1
ATOM 994 O O . SER A 1 127 ? -33.446 -10.375 71.486 1.00 40.53 127 SER A O 1
ATOM 996 N N . PRO A 1 128 ? -34.323 -9.083 73.106 1.00 65.00 128 PRO A N 1
ATOM 997 C CA . PRO A 1 128 ? -33.047 -8.555 73.581 1.00 65.00 128 PRO A CA 1
ATOM 998 C C . PRO A 1 128 ? -32.534 -9.339 74.803 1.00 65.00 128 PRO A C 1
ATOM 1000 O O . PRO A 1 128 ? -33.284 -9.580 75.747 1.00 65.00 128 PRO A O 1
ATOM 1003 N N . ALA A 1 129 ? -31.243 -9.677 74.827 1.00 43.84 129 ALA A N 1
ATOM 1004 C CA . ALA A 1 129 ? -30.535 -10.113 76.035 1.00 43.84 129 ALA A CA 1
ATOM 1005 C C . ALA A 1 129 ? -29.123 -9.480 76.090 1.00 43.84 129 ALA A C 1
ATOM 1007 O O . ALA A 1 129 ? -28.589 -9.129 75.037 1.00 43.84 129 ALA A O 1
ATOM 1008 N N . PRO A 1 130 ? -28.559 -9.248 77.295 1.00 59.38 130 PRO A N 1
ATOM 1009 C CA . PRO A 1 130 ? -27.699 -8.094 77.585 1.00 59.38 130 PRO A CA 1
ATOM 1010 C C . PRO A 1 130 ? -26.187 -8.494 77.656 1.00 59.38 130 PRO A C 1
ATOM 1012 O O . PRO A 1 130 ? -25.829 -9.502 77.052 1.00 59.38 130 PRO A O 1
ATOM 1015 N N . PRO A 1 131 ? -25.242 -7.706 78.226 1.00 67.12 131 PRO A N 1
ATOM 1016 C CA . PRO A 1 131 ? -24.006 -7.293 77.548 1.00 67.12 131 PRO A CA 1
ATOM 1017 C C . PRO A 1 131 ? -22.726 -8.070 77.953 1.00 67.12 131 PRO A C 1
ATOM 1019 O O . PRO A 1 131 ? -22.575 -8.417 79.114 1.00 67.12 131 PRO A O 1
ATOM 1022 N N . GLN A 1 132 ? -21.796 -8.212 76.986 1.00 61.59 132 GLN A N 1
ATOM 1023 C CA . GLN A 1 132 ? -20.300 -8.207 77.032 1.00 61.59 132 GLN A CA 1
ATOM 1024 C C . GLN A 1 132 ? -19.523 -9.047 78.098 1.00 61.59 132 GLN A C 1
ATOM 1026 O O . GLN A 1 132 ? -19.912 -9.070 79.259 1.00 61.59 132 GLN A O 1
ATOM 1031 N N . PRO A 1 133 ? -18.361 -9.683 77.765 1.00 52.72 133 PRO A N 1
ATOM 1032 C CA . PRO A 1 133 ? -17.088 -8.950 77.612 1.00 52.72 133 PRO A CA 1
ATOM 1033 C C . PRO A 1 133 ? -16.113 -9.417 76.496 1.00 52.72 133 PRO A C 1
ATOM 1035 O O . PRO A 1 133 ? -16.057 -10.574 76.097 1.00 52.72 133 PRO A O 1
ATOM 1038 N N . VAL A 1 134 ? -15.349 -8.416 76.041 1.00 60.69 134 VAL A N 1
ATOM 1039 C CA . VAL A 1 134 ? -14.064 -8.313 75.298 1.00 60.69 134 VAL A CA 1
ATOM 1040 C C . VAL A 1 134 ? -12.992 -9.418 75.551 1.00 60.69 134 VAL A C 1
ATOM 1042 O O . VAL A 1 134 ? -13.157 -10.196 76.481 1.00 60.69 134 VAL A O 1
ATOM 1045 N N . PRO A 1 135 ? -11.754 -9.363 74.992 1.00 64.44 135 PRO A N 1
ATOM 1046 C CA . PRO A 1 135 ? -11.250 -9.171 73.614 1.00 64.44 135 PRO A CA 1
ATOM 1047 C C . PRO A 1 135 ? -10.061 -10.126 73.288 1.00 64.44 135 PRO A C 1
ATOM 1049 O O . PRO A 1 135 ? -9.106 -10.165 74.053 1.00 64.44 135 PRO A O 1
ATOM 1052 N N . HIS A 1 136 ? -9.966 -10.773 72.119 1.00 40.38 136 HIS A N 1
ATOM 1053 C CA . HIS A 1 136 ? -8.679 -11.375 71.704 1.00 40.38 136 HIS A CA 1
ATOM 1054 C C . HIS A 1 136 ? -8.377 -11.174 70.215 1.00 40.38 136 HIS A C 1
ATOM 1056 O O . HIS A 1 136 ? -8.857 -11.907 69.357 1.00 40.38 136 HIS A O 1
ATOM 1062 N N . SER A 1 137 ? -7.511 -10.194 69.942 1.00 51.84 137 SER A N 1
ATOM 1063 C CA . SER A 1 137 ? -6.535 -10.285 68.850 1.00 51.84 137 SER A CA 1
ATOM 1064 C C . SER A 1 137 ? -5.385 -11.188 69.312 1.00 51.84 137 SER A C 1
ATOM 1066 O O . SER A 1 137 ? -4.987 -11.122 70.477 1.00 51.84 137 SER A O 1
ATOM 1068 N N . PRO A 1 138 ? -4.790 -11.973 68.406 1.00 49.78 138 PRO A N 1
ATOM 1069 C CA . PRO A 1 138 ? -3.508 -11.523 67.883 1.00 49.78 138 PRO A CA 1
ATOM 1070 C C . PRO A 1 138 ? -3.449 -11.579 66.358 1.00 49.78 138 PRO A C 1
ATOM 1072 O O . PRO A 1 138 ? -3.955 -12.484 65.702 1.00 49.78 13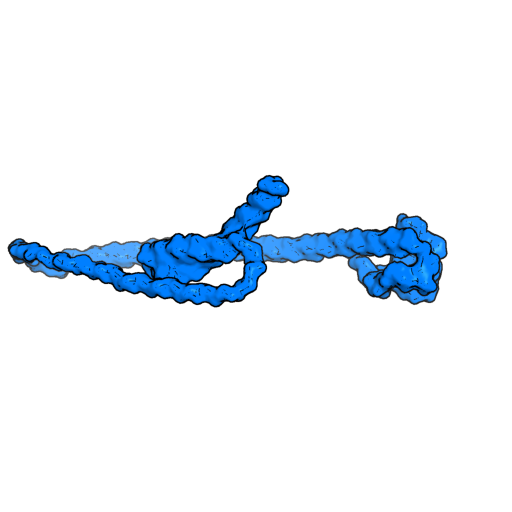8 PRO A O 1
ATOM 1075 N N . ALA A 1 139 ? -2.780 -10.563 65.824 1.00 46.66 139 ALA A N 1
ATOM 1076 C CA . ALA A 1 139 ? -2.430 -10.398 64.432 1.00 46.66 139 ALA A CA 1
ATOM 1077 C C . ALA A 1 139 ? -1.822 -11.675 63.832 1.00 46.66 139 ALA A C 1
ATOM 1079 O O . ALA A 1 139 ? -0.818 -12.196 64.324 1.00 46.66 139 ALA A O 1
ATOM 1080 N N . HIS A 1 140 ? -2.391 -12.133 62.717 1.00 47.53 140 HIS A N 1
ATOM 1081 C CA . HIS A 1 140 ? -1.693 -13.031 61.812 1.00 47.53 140 HIS A CA 1
ATOM 1082 C C . HIS A 1 140 ? -0.484 -12.290 61.238 1.00 47.53 140 HIS A C 1
ATOM 1084 O O . HIS A 1 140 ? -0.617 -11.383 60.418 1.00 47.53 140 HIS A O 1
ATOM 1090 N N . ALA A 1 141 ? 0.702 -12.669 61.708 1.00 51.47 141 ALA A N 1
ATOM 1091 C CA . ALA A 1 141 ? 1.959 -12.278 61.100 1.00 51.47 141 ALA A CA 1
ATOM 1092 C C . ALA A 1 141 ? 1.975 -12.754 59.633 1.00 51.47 141 ALA A C 1
ATOM 1094 O O . ALA A 1 141 ? 1.736 -13.941 59.382 1.00 51.47 141 ALA A O 1
ATOM 1095 N N . PRO A 1 142 ? 2.243 -11.873 58.654 1.00 54.66 142 PRO A N 1
ATOM 1096 C CA . PRO A 1 142 ? 2.404 -12.296 57.276 1.00 54.66 142 PRO A CA 1
ATOM 1097 C C . PRO A 1 142 ? 3.633 -13.203 57.163 1.00 54.66 142 PRO A C 1
ATOM 1099 O O . PRO A 1 142 ? 4.715 -12.914 57.677 1.00 54.66 142 PRO A O 1
ATOM 1102 N N . LYS A 1 143 ? 3.419 -14.333 56.493 1.00 52.28 143 LYS A N 1
ATOM 1103 C CA . LYS A 1 143 ? 4.412 -15.352 56.155 1.00 52.28 143 LYS A CA 1
ATOM 1104 C C . LYS A 1 143 ? 5.637 -14.685 55.493 1.00 52.28 143 LYS A C 1
ATOM 1106 O O . LYS A 1 143 ? 5.442 -13.853 54.605 1.00 52.28 143 LYS A O 1
ATOM 1111 N N . PRO A 1 144 ? 6.880 -15.015 55.892 1.00 53.66 144 PRO A N 1
ATOM 1112 C CA . PRO A 1 144 ? 8.078 -14.413 55.314 1.00 53.66 144 PRO A CA 1
ATOM 1113 C C . PRO A 1 144 ? 8.138 -14.673 53.805 1.00 53.66 144 PRO A C 1
ATOM 1115 O O . PRO A 1 144 ? 7.950 -15.801 53.344 1.00 53.66 144 PRO A O 1
ATOM 1118 N N . ALA A 1 145 ? 8.371 -13.599 53.049 1.00 59.22 145 ALA A N 1
ATOM 1119 C CA . ALA A 1 145 ? 8.516 -13.625 51.602 1.00 59.22 145 ALA A CA 1
ATOM 1120 C C . ALA A 1 145 ? 9.664 -14.567 51.182 1.00 59.22 145 ALA A C 1
ATOM 1122 O O . ALA A 1 145 ? 10.706 -14.585 51.844 1.00 59.22 145 ALA A O 1
ATOM 1123 N N . PRO A 1 146 ? 9.511 -15.333 50.087 1.00 57.69 146 PRO A N 1
ATOM 1124 C CA . PRO A 1 146 ? 10.583 -16.166 49.566 1.00 57.69 146 PRO A CA 1
ATOM 1125 C C . PRO A 1 146 ? 11.754 -15.290 49.111 1.00 57.69 146 PRO A C 1
ATOM 1127 O O . PRO A 1 146 ? 11.599 -14.360 48.318 1.00 57.69 146 PRO A O 1
ATOM 1130 N N . THR A 1 147 ? 12.937 -15.600 49.631 1.00 56.41 147 THR A N 1
ATOM 1131 C CA . THR A 1 147 ? 14.210 -14.994 49.244 1.00 56.41 147 THR A CA 1
ATOM 1132 C C . THR A 1 147 ? 14.418 -15.172 47.733 1.00 56.41 147 THR A C 1
ATOM 1134 O O . THR A 1 147 ? 14.377 -16.310 47.258 1.00 56.41 147 THR A O 1
ATOM 1137 N N . PRO A 1 148 ? 14.629 -14.097 46.950 1.00 54.12 148 PRO A N 1
ATOM 1138 C CA . PRO A 1 148 ? 14.834 -14.222 45.513 1.00 54.12 148 PRO A CA 1
ATOM 1139 C C . PRO A 1 148 ? 16.128 -14.989 45.231 1.00 54.12 148 PRO A C 1
ATOM 1141 O O . PRO A 1 148 ? 17.201 -14.643 45.731 1.00 54.12 148 PRO A O 1
ATOM 1144 N N . ALA A 1 149 ? 16.008 -16.046 44.429 1.00 56.50 149 ALA A N 1
ATOM 1145 C CA . ALA A 1 149 ? 17.132 -16.842 43.966 1.00 56.50 149 ALA A CA 1
ATOM 1146 C C . ALA A 1 149 ? 18.130 -15.964 43.178 1.00 56.50 149 ALA A C 1
ATOM 1148 O O . ALA A 1 149 ? 17.705 -15.118 42.383 1.00 56.50 149 ALA A O 1
ATOM 1149 N N . PRO A 1 150 ? 19.450 -16.144 43.368 1.00 53.31 150 PRO A N 1
ATOM 1150 C CA . PRO A 1 150 ? 20.456 -15.409 42.613 1.00 53.31 150 PRO A CA 1
ATOM 1151 C C . PRO A 1 150 ? 20.360 -15.769 41.126 1.00 53.31 150 PRO A C 1
ATOM 1153 O O . PRO A 1 150 ? 20.487 -16.931 40.740 1.00 53.31 150 PRO A O 1
ATOM 1156 N N . ALA A 1 151 ? 20.120 -14.759 40.288 1.00 60.75 151 ALA A N 1
ATOM 1157 C CA . ALA A 1 151 ? 20.073 -14.921 38.841 1.00 60.75 151 ALA A CA 1
ATOM 1158 C C . ALA A 1 151 ? 21.435 -15.413 38.301 1.00 60.75 151 ALA A C 1
ATOM 1160 O O . ALA A 1 151 ? 22.482 -14.953 38.770 1.00 60.75 151 ALA A O 1
ATOM 1161 N N . PRO A 1 152 ? 21.446 -16.321 37.307 1.00 49.47 152 PRO A N 1
ATOM 1162 C CA . PRO A 1 152 ? 22.674 -16.851 36.729 1.00 49.47 152 PRO A CA 1
ATOM 1163 C C . PRO A 1 152 ? 23.501 -15.720 36.109 1.00 49.47 152 PRO A C 1
ATOM 1165 O O . PRO A 1 152 ? 23.017 -14.956 35.273 1.00 49.47 152 PRO A O 1
ATOM 1168 N N . MET A 1 153 ? 24.768 -15.619 36.524 1.00 46.88 153 MET A N 1
ATOM 1169 C CA . MET A 1 153 ? 25.754 -14.686 35.974 1.00 46.88 153 MET A CA 1
ATOM 1170 C C . MET A 1 153 ? 26.150 -15.097 34.549 1.00 46.88 153 MET A C 1
ATOM 1172 O O . MET A 1 153 ? 27.243 -15.595 34.296 1.00 46.88 153 MET A O 1
ATOM 1176 N N . GLY A 1 154 ? 25.240 -14.888 33.602 1.00 52.66 154 GLY A N 1
ATOM 1177 C CA . GLY A 1 154 ? 25.481 -15.008 32.174 1.00 52.66 154 GLY A CA 1
ATOM 1178 C C . GLY A 1 154 ? 25.714 -13.635 31.553 1.00 52.66 154 GLY A C 1
ATOM 1179 O O . GLY A 1 154 ? 24.797 -12.833 31.465 1.00 52.66 154 GLY A O 1
ATOM 1180 N N . ARG A 1 155 ? 26.961 -13.393 31.134 1.00 48.66 155 ARG A N 1
ATOM 1181 C CA . ARG A 1 155 ? 27.411 -12.490 30.055 1.00 48.66 155 ARG A CA 1
ATOM 1182 C C . ARG A 1 155 ? 26.736 -11.102 29.955 1.00 48.66 155 ARG A C 1
ATOM 1184 O O . ARG A 1 155 ? 25.623 -10.939 29.473 1.00 48.66 155 ARG A O 1
ATOM 1191 N N . ARG A 1 156 ? 27.507 -10.072 30.331 1.00 50.72 156 ARG A N 1
ATOM 1192 C CA . ARG A 1 156 ? 27.177 -8.634 30.275 1.00 50.72 156 ARG A CA 1
ATOM 1193 C C . ARG A 1 156 ? 26.598 -8.199 28.917 1.00 50.72 156 ARG A C 1
ATOM 1195 O O . ARG A 1 156 ? 27.353 -8.018 27.967 1.00 50.72 156 ARG A O 1
ATOM 1202 N N . VAL A 1 157 ? 25.298 -7.910 28.872 1.00 47.81 157 VAL A N 1
ATOM 1203 C CA . VAL A 1 157 ? 24.660 -7.089 27.828 1.00 47.81 157 VAL A CA 1
ATOM 1204 C C . VAL A 1 157 ? 23.732 -6.040 28.466 1.00 47.81 157 VAL A C 1
ATOM 1206 O O . VAL A 1 157 ? 22.794 -6.357 29.186 1.00 47.81 157 VAL A O 1
ATOM 1209 N N . VAL A 1 158 ? 24.104 -4.774 28.245 1.00 52.88 158 VAL A N 1
ATOM 1210 C CA . VAL A 1 158 ? 23.381 -3.484 28.358 1.00 52.88 158 VAL A CA 1
ATOM 1211 C C . VAL A 1 158 ? 22.340 -3.324 29.495 1.00 52.88 158 VAL A C 1
ATOM 1213 O O . VAL A 1 158 ? 21.154 -3.613 29.369 1.00 52.88 158 VAL A O 1
ATOM 1216 N N . GLY A 1 159 ? 22.810 -2.736 30.603 1.00 54.94 159 GLY A N 1
ATOM 1217 C CA . GLY A 1 159 ? 22.186 -2.590 31.932 1.00 54.94 159 GLY A CA 1
ATOM 1218 C C . GLY A 1 159 ? 20.924 -1.725 32.121 1.00 54.94 159 GLY A C 1
ATOM 1219 O O . GLY A 1 159 ? 20.697 -1.269 33.240 1.00 54.94 159 GLY A O 1
ATOM 1220 N N . GLY A 1 160 ? 20.104 -1.482 31.095 1.00 59.72 160 GLY A N 1
ATOM 1221 C CA . GLY A 1 160 ? 18.877 -0.671 31.222 1.00 59.72 160 GLY A CA 1
ATOM 1222 C C . GLY A 1 160 ? 17.631 -1.482 31.595 1.00 59.72 160 GLY A C 1
ATOM 1223 O O . GLY A 1 160 ? 17.004 -1.255 32.631 1.00 59.72 160 GLY A O 1
ATOM 1224 N N . ALA A 1 161 ? 17.295 -2.472 30.766 1.00 58.69 161 ALA A N 1
ATOM 1225 C CA . ALA A 1 161 ? 16.052 -3.236 30.887 1.00 58.69 161 ALA A CA 1
ATOM 1226 C C . ALA A 1 161 ? 16.041 -4.180 32.101 1.00 58.69 161 ALA A C 1
ATOM 1228 O O . ALA A 1 161 ? 15.047 -4.245 32.818 1.00 58.69 161 ALA A O 1
ATOM 1229 N N . ALA A 1 162 ? 17.163 -4.847 32.395 1.00 64.62 162 ALA A N 1
ATOM 1230 C CA . ALA A 1 162 ? 17.265 -5.768 33.532 1.00 64.62 162 ALA A CA 1
ATOM 1231 C C . ALA A 1 162 ? 17.077 -5.058 34.886 1.00 64.62 162 ALA A C 1
ATOM 1233 O O . ALA A 1 162 ? 16.397 -5.564 35.778 1.00 64.62 162 ALA A O 1
ATOM 1234 N N . ARG A 1 163 ? 17.628 -3.844 35.027 1.00 69.50 163 ARG A N 1
ATOM 1235 C CA . ARG A 1 163 ? 17.448 -3.021 36.232 1.00 69.50 163 ARG A CA 1
ATOM 1236 C C . ARG A 1 163 ? 16.008 -2.524 36.359 1.00 69.50 163 ARG A C 1
ATOM 1238 O O . ARG A 1 163 ? 15.471 -2.493 37.465 1.00 69.50 163 ARG A O 1
ATOM 1245 N N . GLY A 1 164 ? 15.392 -2.171 35.231 1.00 71.56 164 GLY A N 1
ATOM 1246 C CA . GLY A 1 164 ? 13.979 -1.821 35.159 1.00 71.56 164 GLY A CA 1
ATOM 1247 C C . GLY A 1 164 ? 13.078 -2.970 35.612 1.00 71.56 164 GLY A C 1
ATOM 1248 O O . GLY A 1 164 ? 12.243 -2.773 36.490 1.00 71.56 164 GLY A O 1
ATOM 1249 N N . ALA A 1 165 ? 13.304 -4.177 35.090 1.00 76.19 165 ALA A N 1
ATOM 1250 C CA . ALA A 1 165 ? 12.523 -5.366 35.419 1.00 76.19 165 ALA A CA 1
ATOM 1251 C C . ALA A 1 165 ? 12.586 -5.715 36.914 1.00 76.19 165 ALA A C 1
ATOM 1253 O O . ALA A 1 165 ? 11.554 -5.903 37.553 1.00 76.19 165 ALA A O 1
ATOM 1254 N N . ALA A 1 166 ? 13.783 -5.716 37.507 1.00 76.19 166 ALA A N 1
ATOM 1255 C CA . ALA A 1 166 ? 13.943 -5.991 38.934 1.00 76.19 166 ALA A CA 1
ATOM 1256 C C . ALA A 1 166 ? 13.234 -4.944 39.817 1.00 76.19 166 ALA A C 1
ATOM 1258 O O . ALA A 1 166 ? 12.531 -5.297 40.762 1.00 76.19 166 ALA A O 1
ATOM 1259 N N . GLY A 1 167 ? 13.375 -3.652 39.493 1.00 74.56 167 GLY A N 1
ATOM 1260 C CA . GLY A 1 167 ? 12.713 -2.578 40.244 1.00 74.56 167 GLY A CA 1
ATOM 1261 C C . GLY A 1 167 ? 11.189 -2.591 40.099 1.00 74.56 167 GLY A C 1
ATOM 1262 O O . GLY A 1 167 ? 10.468 -2.282 41.048 1.00 74.56 167 GLY A O 1
ATOM 1263 N N . GLY A 1 168 ? 10.698 -2.975 38.921 1.00 73.69 168 GLY A N 1
ATOM 1264 C CA . GLY A 1 168 ? 9.280 -3.147 38.653 1.00 73.69 168 GLY A CA 1
ATOM 1265 C C . GLY A 1 168 ? 8.672 -4.318 39.423 1.00 73.69 168 GLY A C 1
ATOM 1266 O O . GLY A 1 168 ? 7.606 -4.156 40.011 1.00 73.69 168 GLY A O 1
ATOM 1267 N N . ALA A 1 169 ? 9.370 -5.455 39.503 1.00 80.62 169 ALA A N 1
ATOM 1268 C CA . ALA A 1 169 ? 8.888 -6.654 40.191 1.00 80.62 169 ALA A CA 1
ATOM 1269 C C . ALA A 1 169 ? 8.592 -6.409 41.676 1.00 80.62 169 ALA A C 1
ATOM 1271 O O . ALA A 1 169 ? 7.544 -6.797 42.183 1.00 80.62 169 ALA A O 1
ATOM 1272 N N . VAL A 1 170 ? 9.483 -5.693 42.368 1.00 79.12 170 VAL A N 1
ATOM 1273 C CA . VAL A 1 170 ? 9.304 -5.367 43.791 1.00 79.12 170 VAL A CA 1
ATOM 1274 C C . VAL A 1 170 ? 8.074 -4.484 44.004 1.00 79.12 170 VAL A C 1
ATOM 1276 O O . VAL A 1 170 ? 7.275 -4.739 44.901 1.00 79.12 170 VAL A O 1
ATOM 1279 N N . LYS A 1 171 ? 7.883 -3.461 43.161 1.00 79.44 171 LYS A N 1
ATOM 1280 C CA . LYS A 1 171 ? 6.713 -2.574 43.255 1.00 79.44 171 LYS A CA 1
ATOM 1281 C C . LYS A 1 171 ? 5.417 -3.306 42.920 1.00 79.44 171 LYS A C 1
ATOM 1283 O O . LYS A 1 171 ? 4.417 -3.114 43.602 1.00 79.44 171 LYS A O 1
ATOM 1288 N N . GLY A 1 172 ? 5.449 -4.153 41.898 1.00 72.31 172 GLY A N 1
ATOM 1289 C CA . GLY A 1 172 ? 4.306 -4.956 41.495 1.00 72.31 172 GLY A CA 1
ATOM 1290 C C . GLY A 1 172 ? 3.879 -5.956 42.567 1.00 72.31 172 GLY A C 1
ATOM 1291 O O . GLY A 1 172 ? 2.687 -6.093 42.815 1.00 72.31 172 GLY A O 1
ATOM 1292 N N . ALA A 1 173 ? 4.825 -6.581 43.276 1.00 76.56 173 ALA A N 1
ATOM 1293 C CA . ALA A 1 173 ? 4.520 -7.499 44.374 1.00 76.56 173 ALA A CA 1
ATOM 1294 C C . ALA A 1 173 ? 3.748 -6.820 45.520 1.00 76.56 173 ALA A C 1
ATOM 1296 O O . ALA A 1 173 ? 2.820 -7.407 46.073 1.00 76.56 173 ALA A O 1
ATOM 1297 N N . ILE A 1 174 ? 4.098 -5.568 45.844 1.00 75.06 174 ILE A N 1
ATOM 1298 C CA . ILE A 1 174 ? 3.402 -4.769 46.868 1.00 75.06 174 ILE A CA 1
ATOM 1299 C C . ILE A 1 174 ? 1.963 -4.478 46.432 1.00 75.06 174 ILE A C 1
ATOM 1301 O O . ILE A 1 174 ? 1.044 -4.608 47.233 1.00 75.06 174 ILE A O 1
ATOM 1305 N N . VAL A 1 175 ? 1.759 -4.116 45.162 1.00 74.88 175 VAL A N 1
ATOM 1306 C CA . VAL A 1 175 ? 0.418 -3.865 44.612 1.00 74.88 175 VAL A CA 1
ATOM 1307 C C . VAL A 1 175 ? -0.407 -5.154 44.566 1.00 74.88 175 VAL A C 1
ATOM 1309 O O . VAL A 1 175 ? -1.577 -5.135 44.940 1.00 74.88 175 VAL A O 1
ATOM 1312 N N . GLY A 1 176 ? 0.209 -6.277 44.183 1.00 67.75 176 GLY A N 1
ATOM 1313 C CA . GLY A 1 176 ? -0.417 -7.601 44.198 1.00 67.75 176 GLY A CA 1
ATOM 1314 C C . GLY A 1 176 ? -0.923 -7.993 45.581 1.00 67.75 176 GLY A C 1
ATOM 1315 O O . GLY A 1 176 ? -2.061 -8.403 45.708 1.00 67.75 176 GLY A O 1
ATOM 1316 N N . ALA A 1 177 ? -0.142 -7.752 46.635 1.00 71.44 177 ALA A N 1
ATOM 1317 C CA . ALA A 1 177 ? -0.541 -8.090 48.002 1.00 71.44 177 ALA A CA 1
ATOM 1318 C C . ALA A 1 177 ? -1.699 -7.240 48.574 1.00 71.44 177 ALA A C 1
ATOM 1320 O O . ALA A 1 177 ? -2.257 -7.602 49.609 1.00 71.44 177 ALA A O 1
ATOM 1321 N N . ILE A 1 178 ? -2.040 -6.105 47.950 1.00 72.25 178 ILE A N 1
ATOM 1322 C CA . ILE A 1 178 ? -3.103 -5.194 48.416 1.00 72.25 178 ILE A CA 1
ATOM 1323 C C . ILE A 1 178 ? -4.416 -5.428 47.654 1.00 72.25 178 ILE A C 1
ATOM 1325 O O . ILE A 1 178 ? -5.493 -5.143 48.180 1.00 72.25 178 ILE A O 1
ATOM 1329 N N . LEU A 1 179 ? -4.348 -5.934 46.419 1.00 66.00 179 LEU A N 1
ATOM 1330 C CA . LEU A 1 179 ? -5.526 -6.103 45.577 1.00 66.00 179 LEU A CA 1
ATOM 1331 C C . LEU A 1 179 ? -6.252 -7.424 45.885 1.00 66.00 179 LEU A C 1
ATOM 1333 O O . LEU A 1 179 ? -5.645 -8.492 45.815 1.00 66.00 179 LEU A O 1
ATOM 1337 N N . PRO A 1 180 ? -7.562 -7.387 46.191 1.00 67.50 180 PRO A N 1
ATOM 1338 C CA . PRO A 1 180 ? -8.328 -8.603 46.423 1.00 67.50 180 PRO A CA 1
ATOM 1339 C C . PRO A 1 180 ? -8.407 -9.435 45.136 1.00 67.50 180 PRO A C 1
ATOM 1341 O O . PRO A 1 180 ? -8.828 -8.937 44.094 1.00 67.50 180 PRO A O 1
ATOM 1344 N N . GLY A 1 181 ? -8.020 -10.709 45.228 1.00 81.19 181 GLY A N 1
ATOM 1345 C CA . GLY A 1 181 ? -8.060 -11.658 44.110 1.00 81.19 181 GLY A CA 1
ATOM 1346 C C . GLY A 1 181 ? -6.806 -11.696 43.232 1.00 81.19 181 GLY A C 1
ATOM 1347 O O . GLY A 1 181 ? -6.846 -12.332 42.184 1.00 81.19 181 GLY A O 1
ATOM 1348 N N . MET A 1 182 ? -5.710 -11.047 43.638 1.00 75.31 182 MET A N 1
ATOM 1349 C CA . MET A 1 182 ? -4.419 -11.132 42.951 1.00 75.31 182 MET A CA 1
ATOM 1350 C C . MET A 1 182 ? -3.327 -11.504 43.956 1.00 75.31 182 MET A C 1
ATOM 1352 O O . MET A 1 182 ? -3.269 -10.932 45.040 1.00 75.31 182 MET A O 1
ATOM 1356 N N . ASP A 1 183 ? -2.465 -12.462 43.620 1.00 81.31 183 ASP A N 1
ATOM 1357 C CA . ASP A 1 183 ? -1.367 -12.854 44.504 1.00 81.31 183 ASP A CA 1
ATOM 1358 C C . ASP A 1 183 ? -0.116 -11.994 44.260 1.00 81.31 183 ASP A C 1
ATOM 1360 O O . ASP A 1 183 ? 0.105 -11.420 43.189 1.00 81.31 183 ASP A O 1
ATOM 1364 N N . ALA A 1 184 ? 0.764 -11.917 45.263 1.00 74.31 184 ALA A N 1
ATOM 1365 C CA . ALA A 1 184 ? 2.002 -11.135 45.181 1.00 74.31 184 ALA A CA 1
ATOM 1366 C C . ALA A 1 184 ? 2.922 -11.573 44.022 1.00 74.31 184 ALA A C 1
ATOM 1368 O O . ALA A 1 184 ? 3.682 -10.760 43.495 1.00 74.31 184 ALA A O 1
ATOM 1369 N N . ALA A 1 185 ? 2.847 -12.843 43.609 1.00 74.19 185 ALA A N 1
ATOM 1370 C CA . ALA A 1 185 ? 3.590 -13.373 42.468 1.00 74.19 185 ALA A CA 1
ATOM 1371 C C . ALA A 1 185 ? 3.097 -12.784 41.135 1.00 74.19 185 ALA A C 1
ATOM 1373 O O . ALA A 1 185 ? 3.914 -12.344 40.322 1.00 74.19 185 ALA A O 1
ATOM 1374 N N . ASP A 1 186 ? 1.779 -12.690 40.953 1.00 82.06 186 ASP A N 1
ATOM 1375 C CA . ASP A 1 186 ? 1.167 -12.093 39.761 1.00 82.06 186 ASP A CA 1
ATOM 1376 C C . ASP A 1 186 ? 1.460 -10.594 39.702 1.00 82.06 186 ASP A C 1
ATOM 1378 O O . ASP A 1 186 ? 1.849 -10.056 38.660 1.00 82.06 186 ASP A O 1
ATOM 1382 N N . GLY A 1 187 ? 1.397 -9.933 40.863 1.00 80.12 187 GLY A N 1
ATOM 1383 C CA . GLY A 1 187 ? 1.846 -8.556 41.019 1.00 80.12 187 GLY A CA 1
ATOM 1384 C C . GLY A 1 187 ? 3.308 -8.374 40.605 1.00 80.12 187 GLY A C 1
ATOM 1385 O O . GLY A 1 187 ? 3.627 -7.455 39.850 1.00 80.12 187 GLY A O 1
ATOM 1386 N N . ALA A 1 188 ? 4.210 -9.255 41.046 1.00 78.00 188 ALA A N 1
ATOM 1387 C CA . ALA A 1 188 ? 5.629 -9.185 40.706 1.00 78.00 188 ALA A CA 1
ATOM 1388 C C . ALA A 1 188 ? 5.887 -9.371 39.204 1.00 78.00 188 ALA A C 1
ATOM 1390 O O . ALA A 1 188 ? 6.687 -8.632 38.626 1.00 78.00 188 ALA A O 1
ATOM 1391 N N . ALA A 1 189 ? 5.197 -10.312 38.556 1.00 81.06 189 ALA A N 1
ATOM 1392 C CA . ALA A 1 189 ? 5.319 -10.544 37.119 1.00 81.06 189 ALA A CA 1
ATOM 1393 C C . ALA A 1 189 ? 4.845 -9.325 36.307 1.00 81.06 189 ALA A C 1
ATOM 1395 O O . ALA A 1 189 ? 5.573 -8.835 35.436 1.00 81.06 189 ALA A O 1
ATOM 1396 N N . ALA A 1 190 ? 3.676 -8.774 36.650 1.00 80.88 190 ALA A N 1
ATOM 1397 C CA . ALA A 1 190 ? 3.150 -7.563 36.025 1.00 80.88 190 ALA A CA 1
ATOM 1398 C C . ALA A 1 190 ? 4.091 -6.364 36.235 1.00 80.88 190 ALA A C 1
ATOM 1400 O O . ALA A 1 190 ? 4.422 -5.635 35.297 1.00 80.88 190 ALA A O 1
ATOM 1401 N N . GLY A 1 191 ? 4.596 -6.198 37.459 1.00 76.12 191 GLY A N 1
ATOM 1402 C CA . GLY A 1 191 ? 5.563 -5.162 37.793 1.00 76.12 191 GLY A CA 1
ATOM 1403 C C . GLY A 1 191 ? 6.865 -5.290 37.005 1.00 76.12 191 GLY A C 1
ATOM 1404 O O . GLY A 1 191 ? 7.374 -4.289 36.500 1.00 76.12 191 GLY A O 1
ATOM 1405 N N . ALA A 1 192 ? 7.398 -6.506 36.856 1.00 79.12 192 ALA A N 1
ATOM 1406 C CA . ALA A 1 192 ? 8.626 -6.763 36.107 1.00 79.12 192 ALA A CA 1
ATOM 1407 C C . ALA A 1 192 ? 8.492 -6.378 34.631 1.00 79.12 192 ALA A C 1
ATOM 1409 O O . ALA A 1 192 ? 9.390 -5.736 34.081 1.00 79.12 192 ALA A O 1
ATOM 1410 N N . ALA A 1 193 ? 7.356 -6.708 34.010 1.00 78.31 193 ALA A N 1
ATOM 1411 C CA . ALA A 1 193 ? 7.067 -6.332 32.632 1.00 78.31 193 ALA A CA 1
ATOM 1412 C C . ALA A 1 193 ? 7.048 -4.803 32.469 1.00 78.31 193 ALA A C 1
ATOM 1414 O O . ALA A 1 193 ? 7.801 -4.257 31.662 1.00 78.31 193 ALA A O 1
ATOM 1415 N N . VAL A 1 194 ? 6.278 -4.092 33.301 1.00 79.19 194 VAL A N 1
ATOM 1416 C CA . VAL A 1 194 ? 6.200 -2.618 33.273 1.00 79.19 194 VAL A CA 1
ATOM 1417 C C . VAL A 1 194 ? 7.572 -1.977 33.514 1.00 79.19 194 VAL A C 1
ATOM 1419 O O . VAL A 1 194 ? 7.965 -1.030 32.828 1.00 79.19 194 VAL A O 1
ATOM 1422 N N . GLY A 1 195 ? 8.335 -2.517 34.462 1.00 72.88 195 GLY A N 1
ATOM 1423 C CA . GLY A 1 195 ? 9.678 -2.054 34.779 1.00 72.88 195 GLY A CA 1
ATOM 1424 C C . GLY A 1 195 ? 10.673 -2.241 33.632 1.00 72.88 195 GLY A C 1
ATOM 1425 O O . GLY A 1 195 ? 11.481 -1.346 33.378 1.00 72.88 195 GLY A O 1
ATOM 1426 N N . ALA A 1 196 ? 10.608 -3.363 32.908 1.00 75.25 196 ALA A N 1
ATOM 1427 C CA . ALA A 1 196 ? 11.462 -3.629 31.750 1.00 75.25 196 ALA A CA 1
ATOM 1428 C C . ALA A 1 196 ? 11.230 -2.604 30.627 1.00 75.25 196 ALA A C 1
ATOM 1430 O O . ALA A 1 196 ? 12.194 -2.056 30.082 1.00 75.25 196 ALA A O 1
ATOM 1431 N N . PHE A 1 197 ? 9.962 -2.277 30.350 1.00 70.12 197 PHE A N 1
ATOM 1432 C CA . PHE A 1 197 ? 9.589 -1.248 29.376 1.00 70.12 197 PHE A CA 1
ATOM 1433 C C . PHE A 1 197 ? 10.074 0.145 29.798 1.00 70.12 197 PHE A C 1
ATOM 1435 O O . PHE A 1 197 ? 10.743 0.829 29.022 1.00 70.12 197 PHE A O 1
ATOM 1442 N N . GLY A 1 198 ? 9.823 0.554 31.047 1.00 64.38 198 GLY A N 1
ATOM 1443 C CA . GLY A 1 198 ? 10.273 1.857 31.550 1.00 64.38 198 GLY A CA 1
ATOM 1444 C C . GLY A 1 198 ? 11.801 2.008 31.582 1.00 64.38 198 GLY A C 1
ATOM 1445 O O . GLY A 1 198 ? 12.339 3.065 31.240 1.00 64.38 198 GLY A O 1
ATOM 1446 N N . GLY A 1 199 ? 12.519 0.938 31.940 1.00 59.97 199 GLY A N 1
ATOM 1447 C CA . GLY A 1 199 ? 13.985 0.911 31.988 1.00 59.97 199 GLY A CA 1
ATOM 1448 C C . GLY A 1 199 ? 14.653 0.995 30.612 1.00 59.97 199 GLY A C 1
ATOM 1449 O O . GLY A 1 199 ? 15.711 1.616 30.484 1.00 59.97 199 GLY A O 1
ATOM 1450 N N . GLY A 1 200 ? 14.027 0.432 29.572 1.00 58.66 200 GLY A N 1
ATOM 1451 C CA . GLY A 1 200 ? 14.504 0.533 28.188 1.00 58.66 200 GLY A CA 1
ATOM 1452 C C . GLY A 1 200 ? 14.469 1.967 27.652 1.00 58.66 200 GLY A C 1
ATOM 1453 O O . GLY A 1 200 ? 15.446 2.439 27.071 1.00 58.66 200 GLY A O 1
ATOM 1454 N N . VAL A 1 201 ? 13.386 2.701 27.928 1.00 58.62 201 VAL A N 1
ATOM 1455 C CA . VAL A 1 201 ? 13.196 4.080 27.443 1.00 58.62 201 VAL A CA 1
ATOM 1456 C C . VAL A 1 201 ? 14.092 5.080 28.189 1.00 58.62 201 VAL A C 1
ATOM 1458 O O . VAL A 1 201 ? 14.661 5.987 27.579 1.00 58.62 201 VAL A O 1
ATOM 1461 N N . GLY A 1 202 ? 14.289 4.899 29.501 1.00 54.91 202 GLY A N 1
ATOM 1462 C CA . GLY A 1 202 ? 15.192 5.743 30.295 1.00 54.91 202 GLY A CA 1
ATOM 1463 C C . GLY A 1 202 ? 16.674 5.576 29.928 1.00 54.91 202 GLY A C 1
ATOM 1464 O O . GLY A 1 202 ? 17.417 6.560 29.885 1.00 54.91 202 GLY A O 1
ATOM 1465 N N . GLY A 1 203 ? 17.101 4.350 29.599 1.00 54.41 203 GLY A N 1
ATOM 1466 C CA . GLY A 1 203 ? 18.479 4.045 29.194 1.00 54.41 203 GLY A CA 1
ATOM 1467 C C . GLY A 1 203 ? 18.911 4.725 27.889 1.00 54.41 203 GLY A C 1
ATOM 1468 O O . GLY A 1 203 ? 20.062 5.139 27.765 1.00 54.41 203 GLY A O 1
ATOM 1469 N N . LEU A 1 204 ? 17.979 4.932 26.954 1.00 54.12 204 LEU A N 1
ATOM 1470 C CA . LEU A 1 204 ? 18.220 5.644 25.692 1.00 54.12 204 LEU A CA 1
ATOM 1471 C C . LEU A 1 204 ? 18.452 7.152 25.884 1.00 54.12 204 LEU A C 1
ATOM 1473 O O . LEU A 1 204 ? 19.180 7.771 25.109 1.00 54.12 204 LEU A O 1
ATOM 1477 N N . ARG A 1 205 ? 17.882 7.757 26.934 1.00 55.44 205 ARG A N 1
ATOM 1478 C CA . ARG A 1 205 ? 17.986 9.206 27.182 1.00 55.44 205 ARG A CA 1
ATOM 1479 C C . ARG A 1 205 ? 19.260 9.601 27.942 1.00 55.44 205 ARG A C 1
ATOM 1481 O O . ARG A 1 205 ? 19.722 10.730 27.801 1.00 55.44 205 ARG A O 1
ATOM 1488 N N . GLY A 1 206 ? 19.848 8.678 28.708 1.00 53.59 206 GLY A N 1
ATOM 1489 C CA . GLY A 1 206 ? 21.077 8.906 29.484 1.00 53.59 206 GLY A CA 1
ATOM 1490 C C . GLY A 1 206 ? 22.388 8.745 28.701 1.00 53.59 206 GLY A C 1
ATOM 1491 O O . GLY A 1 206 ? 23.420 9.239 29.143 1.00 53.59 206 GLY A O 1
ATOM 1492 N N . GLY A 1 207 ? 22.363 8.095 27.532 1.00 53.09 207 GLY A N 1
ATOM 1493 C CA . GLY A 1 207 ? 23.563 7.802 26.733 1.00 53.09 207 GLY A CA 1
ATOM 1494 C C . GLY A 1 207 ? 24.104 8.959 25.886 1.00 53.09 207 GLY A C 1
ATOM 1495 O O . GLY A 1 207 ? 25.137 8.801 25.250 1.00 53.09 207 GLY A O 1
ATOM 1496 N N . ARG A 1 208 ? 23.434 10.121 25.860 1.00 53.06 208 ARG A N 1
ATOM 1497 C CA . ARG A 1 208 ? 23.816 11.278 25.019 1.00 53.06 208 ARG A CA 1
ATOM 1498 C C . ARG A 1 208 ? 24.617 12.363 25.749 1.00 53.06 208 ARG A C 1
ATOM 1500 O O . ARG A 1 208 ? 24.778 13.460 25.225 1.00 53.06 208 ARG A O 1
ATOM 1507 N N . ARG A 1 209 ? 25.074 12.079 26.972 1.00 56.56 209 ARG A N 1
ATOM 1508 C CA . ARG A 1 209 ? 25.959 12.951 27.759 1.00 56.56 209 ARG A CA 1
ATOM 1509 C C . ARG A 1 209 ? 27.152 12.157 28.288 1.00 56.56 209 ARG A C 1
ATOM 1511 O O . ARG A 1 209 ? 27.288 11.994 29.498 1.00 56.56 209 ARG A O 1
ATOM 1518 N N . ARG A 1 210 ? 27.975 11.628 27.389 1.00 50.56 210 ARG A N 1
ATOM 1519 C CA . ARG A 1 210 ? 29.389 11.329 27.634 1.00 50.56 210 ARG A CA 1
ATOM 1520 C C . ARG A 1 210 ? 30.156 11.538 26.345 1.00 50.56 210 ARG A C 1
ATOM 1522 O O . ARG A 1 210 ? 29.582 11.185 25.293 1.00 50.56 210 ARG A O 1
#

Secondary structure (DSSP, 8-state):
-PPPPGGG--HHHHHHHHHHTT-HHHHHHHHHTT--HHHHHH--TTHHHHTT---HHHHHHHHHHHHHHHHHHHHHHHHHHHHHHHHHHHHHHHHHHHHHHHHHHHHHHHHHHHHHHHHHHTTS----------------PPPPPPPPPPPP------TTHHHHHHHHHHHHHHHHHHSTT--HHHHHHHHHHHHHHHHHHHHHHHTT--

Foldseek 3Di:
DDDDQQLVFWLVSVQVVCVVVVNNVLSVVSVVVRPGRNNLVVDDLVCCCPVSVDDSVRSVSSVVVNVVSNVVVVVVVVVVVVVVVVVVVVVVVVVVVVVVVVVVVVVVVVVVVVVVVVVVVPPDDDDDDDDDDDDDDDDDDPDDDDDDDDDDPPDDDDPQLQVQLQVQLVQQLVVQVVDPPGHSNNRSNVRSVRRSVVSVVVSVVPPPPD